Protein 4KJM (pdb70)

Solvent-accessible surface area: 13029 Å² total

Foldseek 3Di:
DVLCLLCVLLVCVVVLCVDLLLVQFDPVLVVQLVVLSVLSVVVVCDDSVSSNVSNVSNVVSSVNRGSVVLLVVLLVLLLVLLVPLVQDDPVRSVVLNVQSVPDPHSVSSVVSSVVSVVVSD/DVLLCVLLVCVVVLCPDLLLVQFDPVLVVQLVVLSVLSVVVCVPVSNVVSNVSNVVSSVNRGRVVLLVVLLVLLLVLLVPLVQDDPVRSVVLNVQSVPDPGSVSSNVSSVVSNVVSD

Radius of gyration: 22.71 Å; Cα contacts (8 Å, |Δi|>4): 305; chains: 2; bounding box: 30×40×81 Å

B-factor: mean 39.36, std 12.49, range [6.01, 94.56]

Structure (mmCIF, N/CA/C/O backbone):
data_4KJM
#
_entry.id   4KJM
#
_cell.length_a   50.783
_cell.length_b   59.230
_cell.length_c   88.186
_cell.angle_alpha   90.00
_cell.angle_beta   90.00
_cell.angle_gamma   90.00
#
_symmetry.space_group_name_H-M   'P 21 21 2'
#
loop_
_entity.id
_entity.type
_entity.pdbx_description
1 polymer 'Extracellular matrix-binding protein ebh'
2 non-polymer 'SODIUM ION'
3 non-polymer 'CHLORIDE ION'
4 non-polymer 'ZINC ION'
5 non-polymer 'ACETATE ION'
6 water water
#
loop_
_atom_site.group_PDB
_atom_site.id
_atom_site.type_symbol
_atom_site.label_atom_id
_atom_site.label_alt_id
_atom_site.label_comp_id
_atom_site.label_asym_id
_atom_site.label_entity_id
_atom_site.label_seq_id
_atom_site.pdbx_PDB_ins_code
_atom_site.Cartn_x
_atom_site.Cartn_y
_atom_site.Cartn_z
_atom_site.occupancy
_atom_site.B_iso_or_equiv
_atom_site.auth_seq_id
_atom_site.auth_comp_id
_atom_site.auth_asym_id
_atom_site.auth_atom_id
_atom_site.pdbx_PDB_model_num
ATOM 1 N N . THR A 1 1 ? 8.228 16.000 -1.653 1.00 76.73 1 THR A N 1
ATOM 2 C CA . THR A 1 1 ? 9.700 15.808 -1.583 1.00 73.51 1 THR A CA 1
ATOM 3 C C . THR A 1 1 ? 10.123 14.599 -0.716 1.00 70.64 1 THR A C 1
ATOM 4 O O . THR A 1 1 ? 9.293 13.882 -0.074 1.00 63.99 1 THR A O 1
ATOM 8 N N . SER A 1 2 ? 11.438 14.378 -0.696 1.00 65.10 2 SER A N 1
ATOM 9 C CA . SER A 1 2 ? 12.013 13.401 0.202 1.00 59.95 2 SER A CA 1
ATOM 10 C C . SER A 1 2 ? 11.787 13.90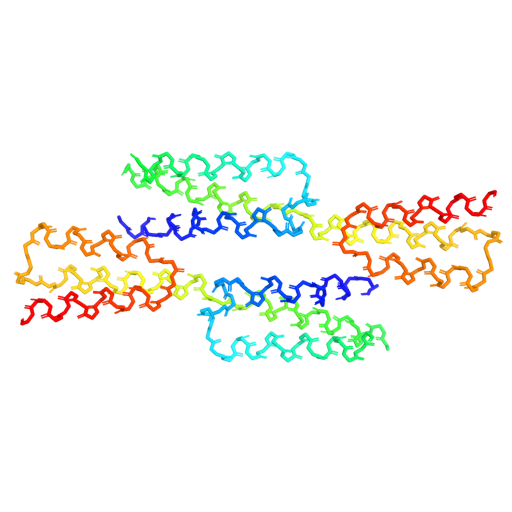6 1.624 1.00 54.20 2 SER A C 1
ATOM 11 O O . SER A 1 2 ? 11.544 13.117 2.535 1.00 47.09 2 SER A O 1
ATOM 14 N N . THR A 1 3 ? 11.842 15.231 1.790 1.00 49.25 3 THR A N 1
ATOM 15 C CA . THR A 1 3 ? 11.499 15.822 3.036 1.00 48.02 3 THR A CA 1
ATOM 16 C C . THR A 1 3 ? 9.982 15.537 3.269 1.00 41.67 3 THR A C 1
ATOM 17 O O . THR A 1 3 ? 9.676 15.105 4.336 1.00 40.59 3 THR A O 1
ATOM 29 N N . GLY A 1 5 ? 8.002 13.006 2.420 1.00 35.12 5 GLY A N 1
ATOM 30 C CA . GLY A 1 5 ? 8.000 11.626 2.838 1.00 36.95 5 GLY A CA 1
ATOM 31 C C . GLY A 1 5 ? 8.512 11.377 4.258 1.00 35.03 5 GLY A C 1
ATOM 32 O O . GLY A 1 5 ? 7.931 10.620 5.017 1.00 32.93 5 GLY A O 1
ATOM 33 N N . ASN A 1 6 ? 9.632 11.986 4.587 1.00 35.90 6 ASN A N 1
ATOM 34 C CA . ASN A 1 6 ? 10.179 11.900 5.932 1.00 36.82 6 ASN A CA 1
ATOM 35 C C . ASN A 1 6 ? 9.229 12.500 6.958 1.00 33.27 6 ASN A C 1
ATOM 36 O O . ASN A 1 6 ? 9.114 11.981 8.043 1.00 33.44 6 ASN A O 1
ATOM 41 N N . LEU A 1 7 ? 8.604 13.626 6.633 1.00 31.22 7 LEU A N 1
ATOM 42 C CA . LEU A 1 7 ? 7.690 14.270 7.556 1.00 31.44 7 LEU A CA 1
ATOM 43 C C . LEU A 1 7 ? 6.506 13.360 7.836 1.00 30.23 7 LEU A C 1
ATOM 44 O O . LEU A 1 7 ? 6.089 13.173 8.956 1.00 31.21 7 LEU A O 1
ATOM 49 N N . GLN A 1 8 ? 5.983 12.759 6.775 1.00 30.59 8 GLN A N 1
ATOM 50 C CA . GLN A 1 8 ? 4.881 11.800 6.869 1.00 33.88 8 GLN A CA 1
ATOM 51 C C . GLN A 1 8 ? 5.232 10.643 7.753 1.00 34.57 8 GLN A C 1
ATOM 52 O O . GLN A 1 8 ? 4.410 10.206 8.535 1.00 37.64 8 GLN A O 1
ATOM 58 N N . THR A 1 9 ? 6.460 10.121 7.597 1.00 33.27 9 THR A N 1
ATOM 59 C CA . THR A 1 9 ? 6.948 9.035 8.445 1.00 37.27 9 THR A CA 1
ATOM 60 C C . THR A 1 9 ? 6.798 9.443 9.986 1.00 37.28 9 THR A C 1
ATOM 61 O O . THR A 1 9 ? 6.169 8.732 10.817 1.00 40.42 9 THR A O 1
ATOM 65 N N . ALA A 1 10 ? 7.206 10.671 10.324 1.00 34.78 10 ALA A N 1
ATOM 66 C CA . ALA A 1 10 ? 6.895 11.193 11.681 1.00 35.30 10 ALA A CA 1
ATOM 67 C C . ALA A 1 10 ? 5.387 11.415 12.032 1.00 36.89 10 ALA A C 1
ATOM 68 O O . ALA A 1 10 ? 4.945 11.053 13.133 1.00 41.81 10 ALA A O 1
ATOM 70 N N . ILE A 1 11 ? 4.537 11.996 11.203 1.00 38.61 11 ILE A N 1
ATOM 71 C CA . ILE A 1 11 ? 3.179 12.266 11.679 1.00 43.61 11 ILE A CA 1
ATOM 72 C C . ILE A 1 11 ? 2.369 10.932 11.846 1.00 51.19 11 ILE A C 1
ATOM 73 O O . ILE A 1 11 ? 1.537 10.797 12.716 1.00 54.19 11 ILE A O 1
ATOM 78 N N . ASN A 1 12 ? 2.634 9.967 10.988 1.00 44.26 12 ASN A N 1
ATOM 79 C CA . ASN A 1 12 ? 1.890 8.714 10.952 1.00 45.67 12 ASN A CA 1
ATOM 80 C C . ASN A 1 12 ? 2.246 7.828 12.160 1.00 43.37 12 ASN A C 1
ATOM 81 O O . ASN A 1 12 ? 1.641 6.805 12.408 1.00 41.08 12 ASN A O 1
ATOM 86 N N . ASP A 1 13 ? 3.239 8.251 12.914 1.00 41.66 13 ASP A N 1
ATOM 87 C CA . ASP A 1 13 ? 3.606 7.528 14.113 1.00 35.77 13 ASP A CA 1
ATOM 88 C C . ASP A 1 13 ? 2.997 8.062 15.409 1.00 30.70 13 ASP A C 1
ATOM 89 O O . ASP A 1 13 ? 3.200 7.546 16.473 1.00 28.03 13 ASP A O 1
ATOM 94 N N . LYS A 1 14 ? 2.264 9.127 15.230 1.00 30.89 14 LYS A N 1
ATOM 95 C CA . LYS A 1 14 ? 1.552 9.849 16.221 1.00 29.53 14 LYS A CA 1
ATOM 96 C C . LYS A 1 14 ? 0.792 8.923 17.172 1.00 25.70 14 LYS A C 1
ATOM 97 O O . LYS A 1 14 ? 0.986 8.954 18.350 1.00 22.62 14 LYS A O 1
ATOM 103 N N . SER A 1 15 ? -0.062 8.088 16.631 1.00 24.29 15 SER A N 1
ATOM 104 C CA . SER A 1 15 ? -0.959 7.383 17.512 1.00 25.11 15 SER A CA 1
ATOM 105 C C . SER A 1 15 ? -0.223 6.335 18.425 1.00 23.80 15 SER A C 1
ATOM 106 O O . SER A 1 15 ? -0.598 6.164 19.602 1.00 23.94 15 SER A O 1
ATOM 109 N N . GLY A 1 16 ? 0.795 5.637 17.906 1.00 23.44 16 GLY A N 1
ATOM 110 C CA . GLY A 1 16 ? 1.533 4.691 18.695 1.00 23.62 16 GLY A CA 1
ATOM 111 C C . GLY A 1 16 ? 2.392 5.435 19.767 1.00 22.95 16 GLY A C 1
ATOM 112 O O . GLY A 1 16 ? 2.549 4.983 20.921 1.00 23.60 16 GLY A O 1
ATOM 113 N N . THR A 1 17 ? 2.877 6.607 19.405 1.00 22.58 17 THR A N 1
ATOM 114 C CA . THR A 1 17 ? 3.607 7.415 20.359 1.00 22.18 17 THR A CA 1
ATOM 115 C C . THR A 1 17 ? 2.702 7.851 21.495 1.00 21.22 17 THR A C 1
ATOM 116 O O . THR A 1 17 ? 3.075 7.739 22.684 1.00 20.95 17 THR A O 1
ATOM 120 N N . LEU A 1 18 ? 1.506 8.306 21.153 1.00 19.91 18 LEU A N 1
ATOM 121 C CA . LEU A 1 18 ? 0.635 8.877 22.125 1.00 20.74 18 LEU A CA 1
ATOM 122 C C . LEU A 1 18 ? 0.142 7.781 23.084 1.00 21.86 18 LEU A C 1
ATOM 123 O O . LEU A 1 18 ? -0.356 8.084 24.149 1.00 22.38 18 LEU A O 1
ATOM 128 N N . ALA A 1 19 ? 0.167 6.527 22.651 1.00 19.87 19 ALA A N 1
ATOM 129 C CA . ALA A 1 19 ? -0.244 5.429 23.511 1.00 21.24 19 ALA A CA 1
ATOM 130 C C . ALA A 1 19 ? 0.939 4.833 24.330 1.00 23.09 19 ALA A C 1
ATOM 131 O O . ALA A 1 19 ? 0.744 3.918 25.115 1.00 25.53 19 ALA A O 1
ATOM 133 N N . SER A 1 20 ? 2.149 5.304 24.118 1.00 23.66 20 SER A N 1
ATOM 134 C CA . SER A 1 20 ? 3.327 4.760 24.753 1.00 21.74 20 SER A CA 1
ATOM 135 C C . SER A 1 20 ? 3.485 5.381 26.183 1.00 23.00 20 SER A C 1
ATOM 136 O O . SER A 1 20 ? 3.140 6.531 26.465 1.00 22.20 20 SER A O 1
ATOM 139 N N . GLN A 1 21 ? 4.048 4.583 27.099 1.00 22.51 21 GLN A N 1
ATOM 140 C CA . GLN A 1 21 ? 4.294 5.039 28.466 1.00 23.37 21 GLN A CA 1
ATOM 141 C C . GLN A 1 21 ? 5.265 6.213 28.435 1.00 24.42 21 GLN A C 1
ATOM 142 O O . GLN A 1 21 ? 5.196 7.148 29.248 1.00 25.02 21 GLN A O 1
ATOM 148 N N . ASN A 1 22 ? 6.189 6.190 27.479 1.00 24.73 22 ASN A N 1
ATOM 149 C CA . ASN A 1 22 ? 7.181 7.249 27.414 1.00 23.48 22 ASN A CA 1
ATOM 150 C C . ASN A 1 22 ? 6.572 8.601 27.125 1.00 23.67 22 ASN A C 1
ATOM 151 O O . ASN A 1 22 ? 7.052 9.632 27.598 1.00 24.75 22 ASN A O 1
ATOM 156 N N . PHE A 1 23 ? 5.483 8.614 26.384 1.00 22.99 23 PHE A N 1
ATOM 157 C CA . PHE A 1 23 ? 4.682 9.864 26.199 1.00 22.04 23 PHE A CA 1
ATOM 158 C C . PHE A 1 23 ? 3.787 10.156 27.394 1.00 22.33 23 PHE A C 1
ATOM 159 O O . PHE A 1 23 ? 3.774 11.267 27.935 1.00 23.90 23 PHE A O 1
ATOM 167 N N . LEU A 1 24 ? 3.011 9.147 27.776 1.00 22.88 24 LEU A N 1
ATOM 168 C CA . LEU A 1 24 ? 1.939 9.317 28.756 1.00 23.86 24 LEU A CA 1
ATOM 169 C C . LEU A 1 24 ? 2.488 9.853 30.093 1.00 25.45 24 LEU A C 1
ATOM 170 O O . LEU A 1 24 ? 1.868 10.673 30.693 1.00 24.96 24 LEU A O 1
ATOM 175 N N . ASP A 1 25 ? 3.690 9.392 30.487 1.00 24.52 25 ASP A N 1
ATOM 176 C CA . ASP A 1 25 ? 4.329 9.777 31.714 1.00 26.99 25 ASP A CA 1
ATOM 177 C C . ASP A 1 25 ? 5.394 10.891 31.530 1.00 27.80 25 ASP A C 1
ATOM 178 O O . ASP A 1 25 ? 6.099 11.220 32.488 1.00 28.10 25 ASP A O 1
ATOM 183 N N . ALA A 1 26 ? 5.548 11.422 30.304 1.00 26.37 26 ALA A N 1
ATOM 184 C CA . ALA A 1 26 ? 6.429 12.550 30.107 1.00 26.87 26 ALA A CA 1
ATOM 185 C C . ALA A 1 26 ? 5.864 13.759 30.849 1.00 28.46 26 ALA A C 1
ATOM 186 O O . ALA A 1 26 ? 4.680 13.826 31.092 1.00 29.04 26 ALA A O 1
ATOM 188 N N . ASP A 1 27 ? 6.709 14.711 31.170 1.00 29.89 27 ASP A N 1
ATOM 189 C CA . ASP A 1 27 ? 6.303 15.938 31.754 1.00 32.57 27 ASP A CA 1
ATOM 190 C C . ASP A 1 27 ? 5.266 16.562 30.859 1.00 33.62 27 ASP A C 1
ATOM 191 O O . ASP A 1 27 ? 5.405 16.517 29.648 1.00 29.45 27 ASP A O 1
ATOM 196 N N . GLU A 1 28 ? 4.286 17.241 31.459 1.00 34.61 28 GLU A N 1
ATOM 197 C CA . GLU A 1 28 ? 3.207 17.826 30.679 1.00 36.12 28 GLU A CA 1
ATOM 198 C C . GLU A 1 28 ? 3.656 18.796 29.575 1.00 35.49 28 GLU A C 1
ATOM 199 O O . GLU A 1 28 ? 3.106 18.782 28.461 1.00 32.39 28 GLU A O 1
ATOM 205 N N . GLN A 1 29 ? 4.656 19.630 29.861 1.00 35.42 29 GLN A N 1
ATOM 206 C CA . GLN A 1 29 ? 5.183 20.541 28.849 1.00 36.81 29 GLN A CA 1
ATOM 207 C C . GLN A 1 29 ? 5.739 19.789 27.655 1.00 34.74 29 GLN A C 1
ATOM 208 O O . GLN A 1 29 ? 5.641 20.264 26.515 1.00 34.33 29 GLN A O 1
ATOM 210 N N . LYS A 1 30 ? 6.353 18.648 27.903 1.00 32.65 30 LYS A N 1
ATOM 211 C CA . LYS A 1 30 ? 6.955 17.880 26.824 1.00 31.41 30 LYS A CA 1
ATOM 212 C C . LYS A 1 30 ? 5.845 17.184 26.010 1.00 28.83 30 LYS A C 1
ATOM 213 O O . LYS A 1 30 ? 5.953 17.033 24.790 1.00 29.29 30 LYS A O 1
ATOM 219 N N . ARG A 1 31 ? 4.778 16.733 26.680 1.00 28.90 31 ARG A N 1
ATOM 220 C CA . ARG A 1 31 ? 3.658 16.164 25.954 1.00 28.39 31 ARG A CA 1
ATOM 221 C C . ARG A 1 31 ? 3.049 17.223 25.074 1.00 29.56 31 ARG A C 1
ATOM 222 O O . ARG A 1 31 ? 2.752 16.981 23.874 1.00 29.26 31 ARG A O 1
ATOM 230 N N . ASN A 1 32 ? 2.895 18.415 25.622 1.00 33.46 32 ASN A N 1
ATOM 231 C CA . ASN A 1 32 ? 2.330 19.499 24.834 1.00 36.31 32 ASN A CA 1
ATOM 232 C C . ASN A 1 32 ? 3.188 19.864 23.631 1.00 34.42 32 ASN A C 1
ATOM 233 O O . ASN A 1 32 ? 2.685 20.065 22.527 1.00 33.46 32 ASN A O 1
ATOM 238 N N . ALA A 1 33 ? 4.485 19.920 23.838 1.00 34.60 33 ALA A N 1
ATOM 239 C CA . ALA A 1 33 ? 5.437 20.229 22.736 1.00 34.18 33 ALA A CA 1
ATOM 240 C C . ALA A 1 33 ? 5.349 19.173 21.592 1.00 30.43 33 ALA A C 1
ATOM 241 O O . ALA A 1 33 ? 5.398 19.523 20.421 1.00 29.77 33 ALA A O 1
ATOM 243 N N . TYR A 1 34 ? 5.198 17.899 21.937 1.00 27.54 34 TYR A N 1
ATOM 244 C CA . TYR A 1 34 ? 5.064 16.846 20.910 1.00 24.88 34 TYR A CA 1
ATOM 245 C C . TYR A 1 34 ? 3.726 17.027 20.177 1.00 24.54 34 TYR A C 1
ATOM 246 O O . TYR A 1 34 ? 3.684 17.026 18.919 1.00 23.66 34 TYR A O 1
ATOM 255 N N . ASN A 1 35 ? 2.645 17.191 20.924 1.00 31.30 35 ASN A N 1
ATOM 256 C CA . ASN A 1 35 ? 1.352 17.418 20.280 1.00 32.91 35 ASN A CA 1
ATOM 257 C C . ASN A 1 35 ? 1.347 18.621 19.365 1.00 33.39 35 ASN A C 1
ATOM 258 O O . ASN A 1 35 ? 0.842 18.559 18.264 1.00 33.68 35 ASN A O 1
ATOM 263 N N . GLN A 1 36 ? 1.906 19.719 19.814 1.00 34.12 36 GLN A N 1
ATOM 264 C CA . GLN A 1 36 ? 1.930 20.945 18.993 1.00 36.36 36 GLN A CA 1
ATOM 265 C C . GLN A 1 36 ? 2.762 20.765 17.711 1.00 33.54 36 GLN A C 1
ATOM 266 O O . GLN A 1 36 ? 2.352 21.183 16.631 1.00 33.10 36 GLN A O 1
ATOM 272 N N . ALA A 1 37 ? 3.902 20.053 17.820 1.00 32.38 37 ALA A N 1
ATOM 273 C CA . ALA A 1 37 ? 4.775 19.775 16.643 1.00 31.57 37 ALA A CA 1
ATOM 274 C C . ALA A 1 37 ? 4.049 18.888 15.622 1.00 31.29 37 ALA A C 1
ATOM 275 O O . ALA A 1 37 ? 4.147 19.117 14.397 1.00 30.49 37 ALA A O 1
ATOM 277 N N . VAL A 1 38 ? 3.354 17.847 16.130 1.00 29.73 38 VAL A N 1
ATOM 278 C CA . VAL A 1 38 ? 2.583 16.968 15.269 1.00 29.61 38 VAL A CA 1
ATOM 279 C C . VAL A 1 38 ? 1.462 17.752 14.546 1.00 30.40 38 VAL A C 1
ATOM 280 O O . VAL A 1 38 ? 1.320 17.616 13.372 1.00 29.86 38 VAL A O 1
ATOM 284 N N . SER A 1 39 ? 0.718 18.601 15.268 1.00 31.61 39 SER A N 1
ATOM 285 C CA A SER A 1 39 ? -0.326 19.396 14.679 0.40 34.43 39 SER A CA 1
ATOM 286 C CA B SER A 1 39 ? -0.320 19.407 14.659 0.60 34.33 39 SER A CA 1
ATOM 287 C C . SER A 1 39 ? 0.222 20.336 13.595 1.00 34.80 39 SER A C 1
ATOM 288 O O . SER A 1 39 ? -0.369 20.485 12.480 1.00 35.94 39 SER A O 1
ATOM 293 N N . ALA A 1 40 ? 1.342 20.975 13.899 1.00 35.55 40 ALA A N 1
ATOM 294 C CA . ALA A 1 40 ? 2.010 21.868 12.900 1.00 37.87 40 ALA A CA 1
ATOM 295 C C . ALA A 1 40 ? 2.437 21.078 11.608 1.00 36.47 40 ALA A C 1
ATOM 296 O O . ALA A 1 40 ? 2.281 21.562 10.500 1.00 38.18 40 ALA A O 1
ATOM 298 N N . ALA A 1 41 ? 2.954 19.857 11.767 1.00 34.11 41 ALA A N 1
ATOM 299 C CA . ALA A 1 41 ? 3.373 19.046 10.655 1.00 33.31 41 ALA A CA 1
ATOM 300 C C . ALA A 1 41 ? 2.140 18.637 9.867 1.00 35.84 41 ALA A C 1
ATOM 301 O O . ALA A 1 41 ? 2.188 18.636 8.638 1.00 36.70 41 ALA A O 1
ATOM 303 N N . GLU A 1 42 ? 1.026 18.309 10.576 1.00 36.53 42 GLU A N 1
ATOM 304 C CA . GLU A 1 42 ? -0.225 17.899 9.914 1.00 38.83 42 GLU A CA 1
ATOM 305 C C . GLU A 1 42 ? -0.783 19.022 9.052 1.00 41.88 42 GLU A C 1
ATOM 306 O O . GLU A 1 42 ? -1.355 18.790 7.980 1.00 43.46 42 GLU A O 1
ATOM 312 N N . THR A 1 43 ? -0.612 20.244 9.521 1.00 43.18 43 THR A N 1
ATOM 313 C CA . THR A 1 43 ? -1.046 21.425 8.781 1.00 47.65 43 THR A CA 1
ATOM 314 C C . THR A 1 43 ? -0.320 21.480 7.432 1.00 47.20 43 THR A C 1
ATOM 315 O O . THR A 1 43 ? -0.938 21.616 6.397 1.00 49.61 43 THR A O 1
ATOM 319 N N . ILE A 1 44 ? 0.996 21.309 7.461 1.00 45.81 44 ILE A N 1
ATOM 320 C CA . ILE A 1 44 ? 1.812 21.247 6.249 1.00 46.04 44 ILE A CA 1
ATOM 321 C C . ILE A 1 44 ? 1.420 20.085 5.330 1.00 47.69 44 ILE A C 1
ATOM 322 O O . ILE A 1 44 ? 1.157 20.279 4.155 1.00 48.43 44 ILE A O 1
ATOM 327 N N . LEU A 1 45 ? 1.329 18.879 5.879 1.00 48.46 45 LEU A N 1
ATOM 328 C CA . LEU A 1 45 ? 0.933 17.716 5.092 1.00 52.09 45 LEU A CA 1
ATOM 329 C C . LEU A 1 45 ? -0.480 17.888 4.537 1.00 61.60 45 LEU A C 1
ATOM 330 O O . LEU A 1 45 ? -0.922 17.059 3.751 1.00 64.13 45 LEU A O 1
ATOM 335 N N . ASN A 1 46 ? -1.182 18.949 4.958 1.00 66.19 46 ASN A N 1
ATOM 336 C CA . ASN A 1 46 ? -2.299 19.546 4.191 1.00 70.60 46 ASN A CA 1
ATOM 337 C C . ASN A 1 46 ? -1.928 20.964 3.690 1.00 67.73 46 ASN A C 1
ATOM 338 O O . ASN A 1 46 ? -2.644 21.611 2.917 1.00 71.97 46 ASN A O 1
ATOM 343 N N . THR A 1 53 ? 4.901 22.749 0.891 1.00 64.23 53 THR A N 1
ATOM 344 C CA . THR A 1 53 ? 5.522 23.917 1.538 1.00 60.21 53 THR A CA 1
ATOM 345 C C . THR A 1 53 ? 6.918 24.246 0.934 1.00 57.71 53 THR A C 1
ATOM 346 O O . THR A 1 53 ? 7.411 23.550 0.023 1.00 55.77 53 THR A O 1
ATOM 348 N N . ALA A 1 54 ? 7.545 25.310 1.447 1.00 54.98 54 ALA A N 1
ATOM 349 C CA . ALA A 1 54 ? 8.973 25.573 1.209 1.00 52.04 54 ALA A CA 1
ATOM 350 C C . ALA A 1 54 ? 9.781 24.456 1.885 1.00 47.82 54 ALA A C 1
ATOM 351 O O . ALA A 1 54 ? 9.416 23.997 2.946 1.00 45.51 54 ALA A O 1
ATOM 353 N N . LYS A 1 55 ? 10.878 24.011 1.286 1.00 46.69 55 LYS A N 1
ATOM 354 C CA . LYS A 1 55 ? 11.702 22.969 1.935 1.00 44.89 55 LYS A CA 1
ATOM 355 C C . LYS A 1 55 ? 12.120 23.311 3.371 1.00 41.51 55 LYS A C 1
ATOM 356 O O . LYS A 1 55 ? 12.226 22.445 4.240 1.00 38.96 55 LYS A O 1
ATOM 362 N N . THR A 1 56 ? 12.444 24.576 3.595 1.00 41.00 56 THR A N 1
ATOM 363 C CA . THR A 1 56 ? 12.803 25.056 4.926 1.00 40.48 56 THR A CA 1
ATOM 364 C C . THR A 1 56 ? 11.673 24.857 5.950 1.00 39.57 56 THR A C 1
ATOM 365 O O . THR A 1 56 ? 11.924 24.523 7.085 1.00 38.42 56 THR A O 1
ATOM 369 N N . ALA A 1 57 ? 10.442 25.116 5.537 1.00 37.18 57 ALA A N 1
ATOM 370 C CA . ALA A 1 57 ? 9.253 24.929 6.418 1.00 38.95 57 ALA A CA 1
ATOM 371 C C . ALA A 1 57 ? 8.953 23.493 6.730 1.00 38.36 57 ALA A C 1
ATOM 372 O O . ALA A 1 57 ? 8.593 23.154 7.859 1.00 39.04 57 ALA A O 1
ATOM 374 N N . VAL A 1 58 ? 9.101 22.647 5.719 1.00 40.06 58 VAL A N 1
ATOM 375 C CA . VAL A 1 58 ? 8.953 21.204 5.907 1.00 39.43 58 VAL A CA 1
ATOM 376 C C . VAL A 1 58 ? 10.089 20.674 6.787 1.00 37.38 58 VAL A C 1
ATOM 377 O O . VAL A 1 58 ? 9.876 19.899 7.696 1.00 34.76 58 VAL A O 1
ATOM 381 N N . GLU A 1 59 ? 11.303 21.141 6.539 1.00 38.21 59 GLU A N 1
ATOM 382 C CA . GLU A 1 59 ? 12.422 20.687 7.299 1.00 38.59 59 GLU A CA 1
ATOM 383 C C . GLU A 1 59 ? 12.323 21.126 8.754 1.00 35.41 59 GLU A C 1
ATOM 384 O O . GLU A 1 59 ? 12.678 20.373 9.629 1.00 33.29 59 GLU A O 1
ATOM 390 N N . GLN A 1 60 ? 11.925 22.369 9.001 1.00 37.71 60 GLN A N 1
ATOM 391 C CA . GLN A 1 60 ? 11.755 22.870 10.382 1.00 37.80 60 GLN A CA 1
ATOM 392 C C . GLN A 1 60 ? 10.616 22.063 11.075 1.00 34.73 60 GLN A C 1
ATOM 393 O O . GLN A 1 60 ? 10.738 21.659 12.231 1.00 35.05 60 GLN A O 1
ATOM 399 N N . ALA A 1 61 ? 9.539 21.777 10.354 1.00 32.70 61 ALA A N 1
ATOM 400 C CA . ALA A 1 61 ? 8.447 20.963 10.947 1.00 31.08 61 ALA A CA 1
ATOM 401 C C . ALA A 1 61 ? 8.943 19.581 11.363 1.00 30.46 61 ALA A C 1
ATOM 402 O O . ALA A 1 61 ? 8.555 19.054 12.411 1.00 31.71 61 ALA A O 1
ATOM 404 N N . LEU A 1 62 ? 9.757 18.971 10.509 1.00 31.54 62 LEU A N 1
ATOM 405 C CA . LEU A 1 62 ? 10.309 17.647 10.763 1.00 31.15 62 LEU A CA 1
ATOM 406 C C . LEU A 1 62 ? 11.227 17.636 11.979 1.00 31.19 62 LEU A C 1
ATOM 407 O O . LEU A 1 62 ? 11.077 16.778 12.858 1.00 31.65 62 LEU A O 1
ATOM 412 N N . ASN A 1 63 ? 12.131 18.603 12.031 1.00 32.63 63 ASN A N 1
ATOM 413 C CA . ASN A 1 63 ? 13.034 18.781 13.108 1.00 36.42 63 ASN A CA 1
ATOM 414 C C . ASN A 1 63 ? 12.256 18.966 14.396 1.00 34.23 63 ASN A C 1
ATOM 415 O O . ASN A 1 63 ? 12.587 18.374 15.391 1.00 32.49 63 ASN A O 1
ATOM 420 N N . ASN A 1 64 ? 11.205 19.764 14.369 1.00 33.62 64 ASN A N 1
ATOM 421 C CA . ASN A 1 64 ? 10.423 20.044 15.568 1.00 33.32 64 ASN A CA 1
ATOM 422 C C . ASN A 1 64 ? 9.700 18.820 16.094 1.00 30.37 64 ASN A C 1
ATOM 423 O O . ASN A 1 64 ? 9.650 18.584 17.280 1.00 29.86 64 ASN A O 1
ATOM 428 N N . VAL A 1 65 ? 9.201 17.987 15.211 1.00 28.56 65 VAL A N 1
ATOM 429 C CA . VAL A 1 65 ? 8.644 16.721 15.643 1.00 30.35 65 VAL A CA 1
ATOM 430 C C . VAL A 1 65 ? 9.728 15.798 16.216 1.00 30.61 65 VAL A C 1
ATOM 431 O O . VAL A 1 65 ? 9.514 15.216 17.268 1.00 32.16 65 VAL A O 1
ATOM 435 N N . ASN A 1 66 ? 10.861 15.633 15.528 1.00 30.15 66 ASN A N 1
ATOM 436 C CA . ASN A 1 66 ? 11.864 14.703 16.012 1.00 31.01 66 ASN A CA 1
ATOM 437 C C . ASN A 1 66 ? 12.407 15.129 17.387 1.00 30.78 66 ASN A C 1
ATOM 438 O O . ASN A 1 66 ? 12.550 14.322 18.275 1.00 32.37 66 ASN A O 1
ATOM 443 N N . ASN A 1 67 ? 12.695 16.422 17.531 1.00 31.98 67 ASN A N 1
ATOM 444 C CA . ASN A 1 67 ? 13.195 16.975 18.776 1.00 33.23 67 ASN A CA 1
ATOM 445 C C . ASN A 1 67 ? 12.168 16.822 19.875 1.00 31.88 67 ASN A C 1
ATOM 446 O O . ASN A 1 67 ? 12.525 16.436 21.014 1.00 31.35 67 ASN A O 1
ATOM 451 N N . ALA A 1 68 ? 10.887 17.072 19.573 1.00 30.17 68 ALA A N 1
ATOM 452 C CA . ALA A 1 68 ? 9.858 16.925 20.629 1.00 29.07 68 ALA A CA 1
ATOM 453 C C . ALA A 1 68 ? 9.723 15.487 21.038 1.00 27.95 68 ALA A C 1
ATOM 454 O O . ALA A 1 68 ? 9.526 15.153 22.230 1.00 28.55 68 ALA A O 1
ATOM 456 N N . LYS A 1 69 ? 9.737 14.602 20.060 1.00 28.16 69 LYS A N 1
ATOM 457 C CA . LYS A 1 69 ? 9.607 13.204 20.351 1.00 27.36 69 LYS A CA 1
ATOM 458 C C . LYS A 1 69 ? 10.789 12.680 21.220 1.00 28.03 69 LYS A C 1
ATOM 459 O O . LYS A 1 69 ? 10.598 11.938 22.184 1.00 26.38 69 LYS A O 1
ATOM 465 N N . HIS A 1 70 ? 12.004 13.046 20.841 1.00 28.50 70 HIS A N 1
ATOM 466 C CA . HIS A 1 70 ? 13.162 12.619 21.576 1.00 33.52 70 HIS A CA 1
ATOM 467 C C . HIS A 1 70 ? 13.204 13.171 23.006 1.00 31.89 70 HIS A C 1
ATOM 468 O O . HIS A 1 70 ? 13.647 12.474 23.931 1.00 32.07 70 HIS A O 1
ATOM 475 N N . ALA A 1 71 ? 12.627 14.342 23.204 1.00 33.07 71 ALA A N 1
ATOM 476 C CA . ALA A 1 71 ? 12.568 15.006 24.522 1.00 31.81 71 ALA A CA 1
ATOM 477 C C . ALA A 1 71 ? 11.572 14.321 25.480 1.00 29.33 71 ALA A C 1
ATOM 478 O O . ALA A 1 71 ? 11.726 14.430 26.679 1.00 28.95 71 ALA A O 1
ATOM 480 N N . LEU A 1 72 ? 10.630 13.521 24.985 1.00 26.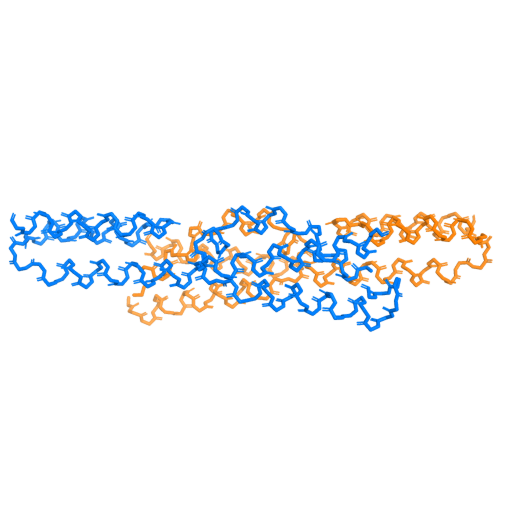99 72 LEU A N 1
ATOM 481 C CA . LEU A 1 72 ? 9.688 12.842 25.895 1.00 26.23 72 LEU A CA 1
ATOM 482 C C . LEU A 1 72 ? 10.443 12.003 26.886 1.00 28.24 72 LEU A C 1
ATOM 483 O O . LEU A 1 72 ? 11.423 11.308 26.535 1.00 27.41 72 LEU A O 1
ATOM 488 N N . ASN A 1 73 ? 10.049 12.086 28.157 1.00 30.15 73 ASN A N 1
ATOM 489 C CA . ASN A 1 73 ? 10.836 11.470 29.214 1.00 29.15 73 ASN A CA 1
ATOM 490 C C . ASN A 1 73 ? 10.065 10.620 30.210 1.00 27.75 73 ASN A C 1
ATOM 491 O O . ASN A 1 73 ? 10.487 10.509 31.352 1.00 27.56 73 ASN A O 1
ATOM 496 N N . GLY A 1 74 ? 8.938 10.047 29.798 1.00 26.41 74 GLY A N 1
ATOM 497 C CA . GLY A 1 74 ? 8.211 9.110 30.593 1.00 25.18 74 GLY A CA 1
ATOM 498 C C . GLY A 1 74 ? 8.990 7.949 31.157 1.00 25.22 74 GLY A C 1
ATOM 499 O O . GLY A 1 74 ? 8.804 7.568 32.324 1.00 25.75 74 GLY A O 1
ATOM 500 N N . THR A 1 75 ? 9.879 7.366 30.363 1.00 25.13 75 THR A N 1
ATOM 501 C CA . THR A 1 75 ? 10.679 6.252 30.812 1.00 26.15 75 THR A CA 1
ATOM 502 C C . THR A 1 75 ? 11.597 6.626 31.981 1.00 28.64 75 THR A C 1
ATOM 503 O O . THR A 1 75 ? 11.598 5.940 33.028 1.00 26.82 75 THR A O 1
ATOM 507 N N . GLN A 1 76 ? 12.318 7.746 31.821 1.00 29.15 76 GLN A N 1
ATOM 508 C CA . GLN A 1 76 ? 13.174 8.240 32.913 1.00 34.27 76 GLN A CA 1
ATOM 509 C C . GLN A 1 76 ? 12.342 8.657 34.120 1.00 31.22 76 GLN A C 1
ATOM 510 O O . GLN A 1 76 ? 12.732 8.380 35.248 1.00 30.91 76 GLN A O 1
ATOM 516 N N . ASN A 1 77 ? 11.177 9.255 33.898 1.00 29.37 77 ASN A N 1
ATOM 517 C CA . ASN A 1 77 ? 10.280 9.598 35.033 1.00 28.41 77 ASN A CA 1
ATOM 518 C C . ASN A 1 77 ? 9.837 8.348 35.824 1.00 27.12 77 ASN A C 1
ATOM 519 O O . ASN A 1 77 ? 9.737 8.351 37.056 1.00 28.63 77 ASN A O 1
ATOM 524 N N . LEU A 1 78 ? 9.503 7.296 35.109 1.00 25.77 78 LEU A N 1
ATOM 525 C CA . LEU A 1 78 ? 9.196 6.032 35.744 1.00 25.28 78 LEU A CA 1
ATOM 526 C C . LEU A 1 78 ? 10.368 5.485 36.521 1.00 27.09 78 LEU A C 1
ATOM 527 O O . LEU A 1 78 ? 10.196 5.108 37.683 1.00 27.16 78 LEU A O 1
ATOM 532 N N . ASN A 1 79 ? 11.562 5.438 35.917 1.00 28.91 79 ASN A N 1
ATOM 533 C CA . ASN A 1 79 ? 12.726 4.956 36.690 1.00 32.21 79 ASN A CA 1
ATOM 534 C C . ASN A 1 79 ? 13.011 5.804 37.927 1.00 31.53 79 ASN A C 1
ATOM 535 O O . ASN A 1 79 ? 13.401 5.259 38.979 1.00 32.70 79 ASN A O 1
ATOM 540 N N . ASN A 1 80 ? 12.843 7.123 37.810 1.00 31.02 80 ASN A N 1
ATOM 541 C CA . ASN A 1 80 ? 13.026 8.014 38.946 1.00 32.75 80 ASN A CA 1
ATOM 542 C C . ASN A 1 80 ? 12.012 7.766 40.052 1.00 31.29 80 ASN A C 1
ATOM 543 O O . ASN A 1 80 ? 12.334 7.774 41.237 1.00 31.18 80 ASN A O 1
ATOM 548 N N . ALA A 1 81 ? 10.764 7.571 39.657 1.00 28.01 81 ALA A N 1
ATOM 549 C CA . ALA A 1 81 ? 9.698 7.200 40.596 1.00 27.84 81 ALA A CA 1
ATOM 550 C C . ALA A 1 81 ? 9.883 5.887 41.321 1.00 27.77 81 ALA A C 1
ATOM 551 O O . ALA A 1 81 ? 9.642 5.819 42.531 1.00 28.90 81 ALA A O 1
ATOM 553 N N . LYS A 1 82 ? 10.369 4.876 40.613 1.00 27.50 82 LYS A N 1
ATOM 554 C CA . LYS A 1 82 ? 10.754 3.620 41.216 1.00 28.20 82 LYS A CA 1
ATOM 555 C C . LYS A 1 82 ? 11.874 3.813 42.299 1.00 31.72 82 LYS A C 1
ATOM 556 O O . LYS A 1 82 ? 11.744 3.290 43.394 1.00 32.61 82 LYS A O 1
ATOM 562 N N . GLN A 1 83 ? 12.944 4.548 41.968 1.00 34.45 83 GLN A N 1
ATOM 563 C CA . GLN A 1 83 ? 14.064 4.749 42.875 1.00 39.00 83 GLN A CA 1
ATOM 564 C C . GLN A 1 83 ? 13.628 5.547 44.092 1.00 39.35 83 GLN A C 1
ATOM 565 O O . GLN A 1 83 ? 14.017 5.239 45.205 1.00 40.46 83 GLN A O 1
ATOM 571 N N . ALA A 1 84 ? 12.784 6.546 43.887 1.00 33.33 84 ALA A N 1
ATOM 572 C CA . ALA A 1 84 ? 12.227 7.278 45.023 1.00 33.79 84 ALA A CA 1
ATOM 573 C C . ALA A 1 84 ? 11.428 6.370 45.961 1.00 34.82 84 ALA A C 1
ATOM 574 O O . ALA A 1 84 ? 11.483 6.529 47.208 1.00 34.45 84 ALA A O 1
ATOM 576 N N . ALA A 1 85 ? 10.609 5.470 45.415 1.00 30.84 85 ALA A N 1
ATOM 577 C CA . ALA A 1 85 ? 9.827 4.547 46.230 1.00 32.61 85 ALA A CA 1
ATOM 578 C C . ALA A 1 85 ? 10.754 3.626 47.011 1.00 34.03 85 ALA A C 1
ATOM 579 O O . ALA A 1 85 ? 10.558 3.383 48.209 1.00 32.38 85 ALA A O 1
ATOM 581 N N . ILE A 1 86 ? 11.771 3.129 46.331 1.00 34.62 86 ILE A N 1
ATOM 582 C CA . ILE A 1 86 ? 12.749 2.183 46.948 1.00 37.54 86 ILE A CA 1
ATOM 583 C C . ILE A 1 86 ? 13.480 2.834 48.117 1.00 38.45 86 ILE A C 1
ATOM 584 O O . ILE A 1 86 ? 13.643 2.263 49.207 1.00 39.29 86 ILE A O 1
ATOM 589 N N . THR A 1 87 ? 13.940 4.046 47.863 1.00 40.10 87 THR A N 1
ATOM 590 C CA . THR A 1 87 ? 14.622 4.819 48.872 1.00 42.90 87 THR A CA 1
ATOM 591 C C . THR A 1 87 ? 13.718 4.997 50.073 1.00 42.31 87 THR A C 1
ATOM 592 O O . THR A 1 87 ? 14.144 4.788 51.213 1.00 43.04 87 THR A O 1
ATOM 596 N N . ALA A 1 88 ? 12.467 5.392 49.843 1.00 40.48 88 ALA A N 1
ATOM 597 C CA . ALA A 1 88 ? 11.519 5.508 50.975 1.00 40.93 88 ALA A CA 1
ATOM 598 C C . ALA A 1 88 ? 11.333 4.185 51.745 1.00 43.20 88 ALA A C 1
ATOM 599 O O . ALA A 1 88 ? 11.245 4.135 53.011 1.00 45.94 88 ALA A O 1
ATOM 601 N N . ILE A 1 89 ? 11.214 3.103 50.992 1.00 40.47 89 ILE A N 1
ATOM 602 C CA . ILE A 1 89 ? 10.988 1.817 51.598 1.00 40.20 89 ILE A CA 1
ATOM 603 C C . ILE A 1 89 ? 12.224 1.488 52.442 1.00 44.22 89 ILE A C 1
ATOM 604 O O . ILE A 1 89 ? 12.119 1.056 53.590 1.00 45.66 89 ILE A O 1
ATOM 609 N N . ASN A 1 90 ? 13.393 1.729 51.880 1.00 47.44 90 ASN A N 1
ATOM 610 C CA . ASN A 1 90 ? 14.627 1.503 52.663 1.00 50.00 90 ASN A CA 1
ATOM 611 C C . ASN A 1 90 ? 14.750 2.339 53.922 1.00 52.87 90 ASN A C 1
ATOM 612 O O . ASN A 1 90 ? 15.248 1.853 54.916 1.00 55.10 90 ASN A O 1
ATOM 617 N N . GLY A 1 91 ? 14.281 3.577 53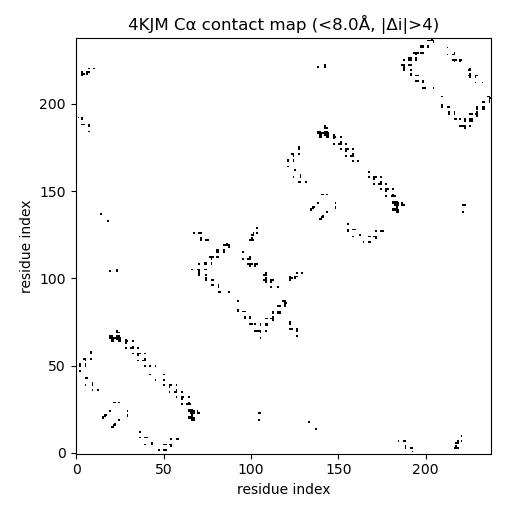.891 1.00 53.55 91 GLY A N 1
ATOM 618 C CA . GLY A 1 91 ? 14.331 4.438 55.062 1.00 56.51 91 GLY A CA 1
ATOM 619 C C . GLY A 1 91 ? 13.160 4.261 56.007 1.00 54.37 91 GLY A C 1
ATOM 620 O O . GLY A 1 91 ? 13.061 4.970 56.982 1.00 57.85 91 GLY A O 1
ATOM 621 N N . ALA A 1 92 ? 12.280 3.304 55.745 1.00 52.16 92 ALA A N 1
ATOM 622 C CA . ALA A 1 92 ? 11.139 3.063 56.601 1.00 51.55 92 ALA A CA 1
ATOM 623 C C . ALA A 1 92 ? 11.507 2.079 57.740 1.00 56.96 92 ALA A C 1
ATOM 624 O O . ALA A 1 92 ? 11.286 0.851 57.646 1.00 58.54 92 ALA A O 1
ATOM 626 N N . SER A 1 93 ? 12.024 2.644 58.817 1.00 56.80 93 SER A N 1
ATOM 627 C CA . SER A 1 93 ? 12.622 1.879 59.907 1.00 61.49 93 SER A CA 1
ATOM 628 C C . SER A 1 93 ? 11.699 0.947 60.667 1.00 61.54 93 SER A C 1
ATOM 629 O O . SER A 1 93 ? 12.189 0.061 61.385 1.00 65.41 93 SER A O 1
ATOM 632 N N . ASP A 1 94 ? 10.386 1.156 60.563 1.00 57.76 94 ASP A N 1
ATOM 633 C CA . ASP A 1 94 ? 9.438 0.343 61.299 1.00 57.80 94 ASP A CA 1
ATOM 634 C C . ASP A 1 94 ? 8.947 -0.875 60.529 1.00 56.84 94 ASP A C 1
ATOM 635 O O . ASP A 1 94 ? 8.358 -1.786 61.125 1.00 56.51 94 ASP A O 1
ATOM 640 N N . LEU A 1 95 ? 9.209 -0.910 59.225 1.00 52.38 95 LEU A N 1
ATOM 641 C CA . LEU A 1 95 ? 8.782 -2.035 58.388 1.00 50.62 95 LEU A CA 1
ATOM 642 C C . LEU A 1 95 ? 9.691 -3.221 58.592 1.00 52.13 95 LEU A C 1
ATOM 643 O O . LEU A 1 95 ? 10.886 -3.055 58.762 1.00 51.03 95 LEU A O 1
ATOM 648 N N . ASN A 1 96 ? 9.128 -4.423 58.627 1.00 52.16 96 ASN A N 1
ATOM 649 C CA . ASN A 1 96 ? 9.972 -5.589 58.724 1.00 54.91 96 ASN A CA 1
ATOM 650 C C . ASN A 1 96 ? 10.436 -5.954 57.323 1.00 55.04 96 ASN A C 1
ATOM 651 O O . ASN A 1 96 ? 9.997 -5.370 56.326 1.00 51.69 96 ASN A O 1
ATOM 656 N N . GLN A 1 97 ? 11.366 -6.890 57.255 1.00 58.26 97 GLN A N 1
ATOM 657 C CA . GLN A 1 97 ? 11.991 -7.255 56.003 1.00 59.36 97 GLN A CA 1
ATOM 658 C C . GLN A 1 97 ? 11.006 -7.774 54.971 1.00 54.78 97 GLN A C 1
ATOM 659 O O . GLN A 1 97 ? 11.145 -7.511 53.762 1.00 52.63 97 GLN A O 1
ATOM 665 N N . LYS A 1 98 ? 10.046 -8.561 55.432 1.00 53.69 98 LYS A N 1
ATOM 666 C CA . LYS A 1 98 ? 8.978 -9.105 54.572 1.00 51.49 98 LYS A CA 1
ATOM 667 C C . LYS A 1 98 ? 8.150 -8.000 53.895 1.00 47.47 98 LYS A C 1
ATOM 668 O O . LYS A 1 98 ? 7.915 -8.029 52.683 1.00 43.66 98 LYS A O 1
ATOM 674 N N . GLN A 1 99 ? 7.739 -7.020 54.681 1.00 45.95 99 GLN A N 1
ATOM 675 C CA . GLN A 1 99 ? 7.016 -5.874 54.143 1.00 43.47 99 GLN A CA 1
ATOM 676 C C . GLN A 1 99 ? 7.866 -5.071 53.163 1.00 43.22 99 GLN A C 1
ATOM 677 O O . GLN A 1 99 ? 7.396 -4.701 52.095 1.00 41.97 99 GLN A O 1
ATOM 683 N N . LYS A 1 100 ? 9.101 -4.765 53.540 1.00 43.52 100 LYS A N 1
ATOM 684 C CA . LYS A 1 100 ? 9.988 -4.052 52.635 1.00 43.82 100 LYS A CA 1
ATOM 685 C C . LYS A 1 100 ? 10.163 -4.779 51.291 1.00 41.10 100 LYS A C 1
ATOM 686 O O . LYS A 1 100 ? 10.026 -4.174 50.236 1.00 39.44 100 LYS A O 1
ATOM 692 N N . ASP A 1 101 ? 10.422 -6.077 51.342 1.00 43.62 101 ASP A N 1
ATOM 693 C CA . ASP A 1 101 ? 10.546 -6.901 50.153 1.00 43.39 101 ASP A CA 1
ATOM 694 C C . ASP A 1 101 ? 9.301 -6.843 49.265 1.00 40.67 101 ASP A C 1
ATOM 695 O O . ASP A 1 101 ? 9.386 -6.709 48.041 1.00 38.62 101 ASP A O 1
ATOM 700 N N . ALA A 1 102 ? 8.130 -6.884 49.871 1.00 39.16 102 ALA A N 1
ATOM 701 C CA . ALA A 1 102 ? 6.902 -6.902 49.086 1.00 39.21 102 ALA A CA 1
ATOM 702 C C . ALA A 1 102 ? 6.686 -5.565 48.392 1.00 37.22 102 ALA A C 1
ATOM 703 O O . ALA A 1 102 ? 6.300 -5.514 47.212 1.00 33.96 102 ALA A O 1
ATOM 705 N N . LEU A 1 103 ? 6.930 -4.488 49.143 1.00 36.85 103 LEU A N 1
ATOM 706 C CA . LEU A 1 103 ? 6.801 -3.120 48.606 1.00 35.17 103 LEU A CA 1
ATOM 707 C C . LEU A 1 103 ? 7.835 -2.845 47.530 1.00 33.18 103 LEU A C 1
ATOM 708 O O . LEU A 1 103 ? 7.540 -2.172 46.561 1.00 31.18 103 LEU A O 1
ATOM 713 N N . LYS A 1 104 ? 9.028 -3.425 47.655 1.00 36.04 104 LYS A N 1
ATOM 714 C CA . LYS A 1 104 ? 10.096 -3.239 46.648 1.00 35.13 104 LYS A CA 1
ATOM 715 C C . LYS A 1 104 ? 9.707 -3.909 45.347 1.00 33.92 104 LYS A C 1
ATOM 716 O O . LYS A 1 104 ? 9.941 -3.382 44.256 1.00 32.51 104 LYS A O 1
ATOM 722 N N . ALA A 1 105 ? 9.156 -5.127 45.466 1.00 35.59 105 ALA A N 1
ATOM 723 C CA . ALA A 1 105 ? 8.646 -5.828 44.334 1.00 35.39 105 ALA A CA 1
ATOM 724 C C . ALA A 1 105 ? 7.552 -5.019 43.582 1.00 31.23 105 ALA A C 1
ATOM 725 O O . ALA A 1 105 ? 7.562 -4.933 42.367 1.00 29.02 105 ALA A O 1
ATOM 727 N N . GLN A 1 106 ? 6.644 -4.395 44.321 1.00 30.14 106 GLN A N 1
ATOM 728 C CA . GLN A 1 106 ? 5.638 -3.506 43.721 1.00 28.85 106 GLN A CA 1
ATOM 729 C C . GLN A 1 106 ? 6.256 -2.313 43.013 1.00 27.19 106 GLN A C 1
ATOM 730 O O . GLN A 1 106 ? 5.878 -2.035 41.893 1.00 25.51 106 GLN A O 1
ATOM 736 N N . ALA A 1 107 ? 7.254 -1.653 43.634 1.00 28.94 107 ALA A N 1
ATOM 737 C CA . ALA A 1 107 ? 7.883 -0.494 43.023 1.00 27.25 107 ALA A CA 1
ATOM 738 C C . ALA A 1 107 ? 8.621 -0.922 41.761 1.00 28.81 107 ALA A C 1
ATOM 739 O O . ALA A 1 107 ? 8.491 -0.314 40.734 1.00 28.55 107 ALA A O 1
ATOM 741 N N . ASN A 1 108 ? 9.401 -1.984 41.832 1.00 29.35 108 ASN A N 1
ATOM 742 C CA . ASN A 1 108 ? 10.186 -2.385 40.676 1.00 31.66 108 ASN A CA 1
ATOM 743 C C . ASN A 1 108 ? 9.380 -2.840 39.473 1.00 31.53 108 ASN A C 1
ATOM 744 O O . ASN A 1 108 ? 9.868 -2.783 38.324 1.00 31.73 108 ASN A O 1
ATOM 749 N N . GLY A 1 109 ? 8.196 -3.357 39.782 1.00 31.15 109 GLY A N 1
ATOM 750 C CA . GLY A 1 109 ? 7.234 -3.823 38.800 1.00 32.22 109 GLY A CA 1
ATOM 751 C C . GLY A 1 109 ? 6.297 -2.764 38.295 1.00 29.10 109 GLY A C 1
ATOM 752 O O . GLY A 1 109 ? 5.518 -3.058 37.392 1.00 29.21 109 GLY A O 1
ATOM 753 N N . ALA A 1 110 ? 6.402 -1.522 38.810 1.00 28.67 110 ALA A N 1
ATOM 754 C CA . ALA A 1 110 ? 5.440 -0.451 38.458 1.00 26.90 110 ALA A CA 1
ATOM 755 C C . ALA A 1 110 ? 5.557 -0.202 36.961 1.00 27.03 110 ALA A C 1
ATOM 756 O O . ALA A 1 110 ? 6.675 -0.055 36.412 1.00 24.34 110 ALA A O 1
ATOM 758 N N . GLN A 1 111 ? 4.426 -0.227 36.282 1.00 24.48 111 GLN A N 1
ATOM 759 C CA . GLN A 1 111 ? 4.409 0.016 34.843 1.00 24.33 111 GLN A CA 1
ATOM 760 C C . GLN A 1 111 ? 4.184 1.490 34.463 1.00 22.94 111 GLN A C 1
ATOM 761 O O . GLN A 1 111 ? 4.300 1.883 33.266 1.00 20.38 111 GLN A O 1
ATOM 767 N N . ARG A 1 112 ? 3.683 2.251 35.434 1.00 23.10 112 ARG A N 1
ATOM 768 C CA . ARG A 1 112 ? 3.376 3.680 35.280 1.00 24.29 112 ARG A CA 1
ATOM 769 C C . ARG A 1 112 ? 3.911 4.432 36.446 1.00 23.28 112 ARG A C 1
ATOM 770 O O . ARG A 1 112 ? 4.036 3.880 37.557 1.00 25.12 112 ARG A O 1
ATOM 778 N N . VAL A 1 113 ? 4.241 5.708 36.238 1.00 23.40 113 VAL A N 1
ATOM 779 C CA . VAL A 1 113 ? 4.738 6.565 37.320 1.00 24.88 113 VAL A CA 1
ATOM 780 C C . VAL A 1 113 ? 3.761 6.557 38.561 1.00 26.34 113 VAL A C 1
ATOM 781 O O . VAL A 1 113 ? 4.201 6.423 39.718 1.00 25.76 113 VAL A O 1
ATOM 785 N N . SER A 1 114 ? 2.472 6.612 38.310 1.00 24.39 114 SER A N 1
ATOM 786 C CA . SER A 1 114 ? 1.468 6.628 39.397 1.00 26.53 114 SER A CA 1
ATOM 787 C C . SER A 1 114 ? 1.523 5.387 40.264 1.00 25.91 114 SER A C 1
ATOM 788 O O . SER A 1 114 ? 1.330 5.485 41.466 1.00 26.73 114 SER A O 1
ATOM 791 N N . ASN A 1 115 ? 1.814 4.233 39.668 1.00 25.48 115 ASN A N 1
ATOM 792 C CA . ASN A 1 115 ? 1.933 3.002 40.434 1.00 26.20 115 ASN A CA 1
ATOM 793 C C . ASN A 1 115 ? 3.123 3.078 41.398 1.00 25.95 115 ASN A C 1
ATOM 794 O O . ASN A 1 115 ? 3.013 2.677 42.583 1.00 27.71 115 ASN A O 1
ATOM 799 N N . ALA A 1 116 ? 4.266 3.550 40.933 1.00 25.27 116 ALA A N 1
ATOM 800 C CA . ALA A 1 116 ? 5.402 3.686 41.831 1.00 26.13 116 ALA A CA 1
ATOM 801 C C . ALA A 1 116 ? 5.174 4.699 42.958 1.00 27.95 116 ALA A C 1
ATOM 802 O O . ALA A 1 116 ? 5.631 4.528 44.104 1.00 28.72 116 ALA A O 1
ATOM 804 N N . GLN A 1 117 ? 4.523 5.818 42.618 1.00 29.52 117 GLN A N 1
ATOM 805 C CA . GLN A 1 117 ? 4.160 6.824 43.591 1.00 29.16 117 GLN A CA 1
ATOM 806 C C . GLN A 1 117 ? 3.199 6.297 44.626 1.00 29.46 117 GLN A C 1
ATOM 807 O O . GLN A 1 117 ? 3.287 6.680 45.835 1.00 27.99 117 GLN A O 1
ATOM 813 N N . ASP A 1 118 ? 2.228 5.482 44.169 1.00 29.41 118 ASP A N 1
ATOM 814 C CA . ASP A 1 118 ? 1.288 4.805 45.113 1.00 28.97 118 ASP A CA 1
ATOM 815 C C . ASP A 1 118 ? 2.047 3.898 46.063 1.00 28.51 118 ASP A C 1
ATOM 816 O O . ASP A 1 118 ? 1.767 3.828 47.273 1.00 28.61 118 ASP A O 1
ATOM 821 N N . VAL A 1 119 ? 3.009 3.161 45.528 1.00 28.44 119 VAL A N 1
ATOM 822 C CA . VAL A 1 119 ? 3.829 2.311 46.424 1.00 28.54 119 VAL A CA 1
ATOM 823 C C . VAL A 1 119 ? 4.561 3.143 47.487 1.00 30.15 119 VAL A C 1
ATOM 824 O O . VAL A 1 119 ? 4.563 2.798 48.676 1.00 31.94 119 VAL A O 1
ATOM 828 N N . GLN A 1 120 ? 5.229 4.218 47.068 1.00 32.10 120 GLN A N 1
ATOM 829 C CA . GLN A 1 120 ? 5.880 5.088 48.021 1.00 32.43 120 GLN A CA 1
ATOM 830 C C . GLN A 1 120 ? 4.912 5.562 49.110 1.00 34.70 120 GLN A C 1
ATOM 831 O O . GLN A 1 120 ? 5.227 5.552 50.296 1.00 35.05 120 GLN A O 1
ATOM 837 N N . HIS A 1 121 ? 3.748 6.036 48.698 1.00 35.39 121 HIS A N 1
ATOM 838 C CA . HIS A 1 121 ? 2.750 6.512 49.670 1.00 38.21 121 HIS A CA 1
ATOM 839 C C . HIS A 1 121 ? 2.305 5.401 50.631 1.00 35.69 121 HIS A C 1
ATOM 840 O O . HIS A 1 121 ? 2.258 5.596 51.845 1.00 33.51 121 HIS A O 1
ATOM 847 N N . ASN A 1 122 ? 2.007 4.223 50.068 1.00 34.21 122 ASN A N 1
ATOM 848 C CA . ASN A 1 122 ? 1.609 3.064 50.880 1.00 35.60 122 ASN A CA 1
ATOM 849 C C . ASN A 1 122 ? 2.681 2.598 51.888 1.00 36.29 122 ASN A C 1
ATOM 850 O O . ASN A 1 122 ? 2.367 2.288 53.055 1.00 34.71 122 ASN A O 1
ATOM 855 N N . ALA A 1 123 ? 3.927 2.600 51.463 1.00 35.16 123 ALA A N 1
ATOM 856 C CA . ALA A 1 123 ? 5.078 2.313 52.372 1.00 37.05 123 ALA A CA 1
ATOM 857 C C . ALA A 1 123 ? 5.176 3.266 53.542 1.00 40.96 123 ALA A C 1
ATOM 858 O O . ALA A 1 123 ? 5.400 2.836 54.690 1.00 44.16 123 ALA A O 1
ATOM 860 N N . THR A 1 124 ? 4.995 4.552 53.243 1.00 41.27 124 THR A N 1
ATOM 861 C CA . THR A 1 124 ? 5.115 5.626 54.235 1.00 42.38 124 THR A CA 1
ATOM 862 C C . THR A 1 124 ? 3.960 5.564 55.215 1.00 41.36 124 THR A C 1
ATOM 863 O O . THR A 1 124 ? 4.148 5.735 56.443 1.00 40.39 124 THR A O 1
ATOM 867 N N . GLU A 1 125 ? 2.769 5.341 54.666 1.00 38.49 125 GLU A N 1
ATOM 868 C CA . GLU A 1 125 ? 1.571 5.084 55.483 1.00 43.33 125 GLU A CA 1
ATOM 869 C C . GLU A 1 125 ? 1.738 3.860 56.391 1.00 41.84 125 GLU A C 1
ATOM 870 O O . GLU A 1 125 ? 1.489 3.918 57.609 1.00 44.93 125 GLU A O 1
ATOM 876 N N . LEU A 1 126 ? 2.203 2.761 55.850 1.00 40.25 126 LEU A N 1
ATOM 877 C CA . LEU A 1 126 ? 2.389 1.565 56.663 1.00 42.22 126 LEU A CA 1
ATOM 878 C C . LEU A 1 126 ? 3.473 1.770 57.722 1.00 43.84 126 LEU A C 1
ATOM 879 O O . LEU A 1 126 ? 3.382 1.273 58.835 1.00 41.59 126 LEU A O 1
ATOM 884 N N . ASN A 1 127 ? 4.500 2.518 57.372 1.00 44.71 127 ASN A N 1
ATOM 885 C CA . ASN A 1 127 ? 5.577 2.777 58.310 1.00 50.49 127 ASN A CA 1
ATOM 886 C C . ASN A 1 127 ? 5.160 3.588 59.501 1.00 54.11 127 ASN A C 1
ATOM 887 O O . ASN A 1 127 ? 5.755 3.470 60.531 1.00 58.22 127 ASN A O 1
ATOM 892 N N . THR A 1 128 ? 4.111 4.390 59.366 1.00 58.86 128 THR A N 1
ATOM 893 C CA . THR A 1 128 ? 3.688 5.297 60.445 1.00 62.54 128 THR A CA 1
ATOM 894 C C . THR A 1 128 ? 2.434 4.835 61.211 1.00 60.55 128 THR A C 1
ATOM 895 O O . THR A 1 128 ? 1.817 3.818 60.852 1.00 58.12 128 THR A O 1
ATOM 899 N N . THR B 1 3 ? 18.948 -1.035 40.149 1.00 58.50 3 THR B N 1
ATOM 900 C CA . THR B 1 3 ? 19.159 -1.523 38.732 1.00 55.99 3 THR B CA 1
ATOM 901 C C . THR B 1 3 ? 18.102 -2.547 38.275 1.00 48.89 3 THR B C 1
ATOM 902 O O . THR B 1 3 ? 17.743 -2.569 37.094 1.00 46.90 3 THR B O 1
ATOM 914 N N . GLY B 1 5 ? 14.965 -2.548 38.990 1.00 38.89 5 GLY B N 1
ATOM 915 C CA . GLY B 1 5 ? 13.910 -1.657 38.550 1.00 37.50 5 GLY B CA 1
ATOM 916 C C . GLY B 1 5 ? 14.062 -1.107 37.130 1.00 35.96 5 GLY B C 1
ATOM 917 O O . GLY B 1 5 ? 13.104 -1.058 36.347 1.00 32.66 5 GLY B O 1
ATOM 918 N N . ASN B 1 6 ? 15.241 -0.615 36.816 1.00 35.33 6 ASN B N 1
ATOM 919 C CA . ASN B 1 6 ? 15.544 -0.138 35.477 1.00 36.89 6 ASN B CA 1
ATOM 920 C C . ASN B 1 6 ? 15.431 -1.253 34.427 1.00 34.47 6 ASN B C 1
ATOM 921 O O . ASN B 1 6 ? 14.946 -1.028 33.331 1.00 32.29 6 ASN B O 1
ATOM 926 N N . LEU B 1 7 ? 15.872 -2.469 34.782 1.00 33.29 7 LEU B N 1
ATOM 927 C CA . LEU B 1 7 ? 15.782 -3.585 33.856 1.00 31.82 7 LEU B CA 1
ATOM 928 C C . LEU B 1 7 ? 14.309 -3.924 33.580 1.00 31.40 7 LEU B C 1
ATOM 929 O O . LEU B 1 7 ? 13.910 -4.120 32.440 1.00 31.18 7 LEU B O 1
ATOM 934 N N . GLN B 1 8 ? 13.517 -3.935 34.653 1.00 30.72 8 GLN B N 1
ATOM 935 C CA A GLN B 1 8 ? 12.086 -4.181 34.588 0.50 31.50 8 GLN B CA 1
ATOM 936 C CA B GLN B 1 8 ? 12.092 -4.208 34.520 0.50 32.59 8 GLN B CA 1
ATOM 937 C C . GLN B 1 8 ? 11.411 -3.171 33.668 1.00 32.43 8 GLN B C 1
ATOM 938 O O . GLN B 1 8 ? 10.507 -3.519 32.907 1.00 33.82 8 GLN B O 1
ATOM 949 N N . THR B 1 9 ? 11.845 -1.917 33.745 1.00 32.12 9 THR B N 1
ATOM 950 C CA . THR B 1 9 ? 11.271 -0.884 32.862 1.00 33.99 9 THR B CA 1
ATOM 951 C C . THR B 1 9 ? 11.471 -1.318 31.349 1.00 34.51 9 THR B C 1
ATOM 952 O O . THR B 1 9 ? 10.542 -1.336 30.504 1.00 34.68 9 THR B O 1
ATOM 956 N N . ALA B 1 10 ? 12.661 -1.832 31.019 1.00 33.19 10 ALA B N 1
ATOM 957 C CA . ALA B 1 10 ? 12.906 -2.259 29.634 1.00 31.52 10 ALA B CA 1
ATOM 958 C C . ALA B 1 10 ? 12.120 -3.601 29.249 1.00 32.16 10 ALA B C 1
ATOM 959 O O . ALA B 1 10 ? 11.558 -3.759 28.145 1.00 33.13 10 ALA B O 1
ATOM 961 N N . ILE B 1 11 ? 12.034 -4.557 30.132 1.00 32.17 11 ILE B N 1
ATOM 962 C CA . ILE B 1 11 ? 11.357 -5.787 29.811 1.00 36.81 11 ILE B CA 1
ATOM 963 C C . ILE B 1 11 ? 9.853 -5.562 29.554 1.00 40.64 11 ILE B C 1
ATOM 964 O O . ILE B 1 11 ? 9.271 -6.080 28.593 1.00 40.90 11 ILE B O 1
ATOM 969 N N . ASN B 1 12 ? 9.247 -4.791 30.436 1.00 40.79 12 ASN B N 1
ATOM 970 C CA . ASN B 1 12 ? 7.832 -4.484 30.403 1.00 44.21 12 ASN B CA 1
ATOM 971 C C . ASN B 1 12 ? 7.409 -3.694 29.163 1.00 46.78 12 ASN B C 1
ATOM 972 O O . ASN B 1 12 ? 6.244 -3.626 28.839 1.00 47.81 12 ASN B O 1
ATOM 977 N N . ASP B 1 13 ? 8.370 -3.109 28.465 1.00 33.22 13 ASP B N 1
ATOM 978 C CA . ASP B 1 13 ? 8.060 -2.380 27.253 1.00 29.19 13 ASP B CA 1
ATOM 979 C C . ASP B 1 13 ? 8.116 -3.205 25.984 1.00 28.08 13 ASP B C 1
ATOM 980 O O . ASP B 1 13 ? 7.963 -2.715 24.895 1.00 28.88 13 ASP B O 1
ATOM 985 N N . LYS B 1 14 ? 8.331 -4.472 26.166 1.00 30.03 14 LYS B N 1
ATOM 986 C CA . LYS B 1 14 ? 8.582 -5.364 25.090 1.00 29.72 14 LYS B CA 1
ATOM 987 C C . LYS B 1 14 ? 7.379 -5.387 24.136 1.00 26.44 14 LYS B C 1
ATOM 988 O O . LYS B 1 14 ? 7.542 -5.267 22.983 1.00 24.61 14 LYS B O 1
ATOM 994 N N . SER B 1 15 ? 6.178 -5.495 24.665 1.00 25.59 15 SER B N 1
ATOM 995 C CA . SER B 1 15 ? 4.983 -5.717 23.826 1.00 26.64 15 SER B CA 1
ATOM 996 C C . SER B 1 15 ? 4.656 -4.473 22.935 1.00 24.42 15 SER B C 1
ATOM 997 O O . SER B 1 15 ? 4.381 -4.625 21.722 1.00 24.71 15 SER B O 1
ATOM 1000 N N . GLY B 1 16 ? 4.780 -3.246 23.477 1.00 23.66 16 GLY B N 1
ATOM 1001 C CA . GLY B 1 16 ? 4.602 -2.032 22.716 1.00 22.29 16 GLY B CA 1
ATOM 1002 C C . GLY B 1 16 ? 5.711 -1.825 21.648 1.00 22.10 16 GLY B C 1
ATOM 1003 O O . GLY B 1 16 ? 5.461 -1.352 20.509 1.00 21.18 16 GLY B O 1
ATOM 1004 N N . THR B 1 17 ? 6.921 -2.222 22.002 1.00 22.32 17 THR B N 1
ATOM 1005 C CA . THR B 1 17 ? 8.045 -2.178 21.061 1.00 21.69 17 THR B CA 1
ATOM 1006 C C . THR B 1 17 ? 7.769 -3.140 19.888 1.00 21.39 17 THR B C 1
ATOM 1007 O O . THR B 1 17 ? 7.934 -2.757 18.731 1.00 22.09 17 THR B O 1
ATOM 1011 N N . LEU B 1 18 ? 7.317 -4.349 20.182 1.00 22.06 18 LEU B N 1
ATOM 1012 C CA . LEU B 1 18 ? 7.113 -5.377 19.200 1.00 22.29 18 LEU B CA 1
ATOM 1013 C C . LEU B 1 18 ? 5.965 -5.005 18.268 1.00 22.20 18 LEU B C 1
ATOM 1014 O O . LEU B 1 18 ? 5.862 -5.564 17.213 1.00 23.11 18 LEU B O 1
ATOM 1019 N N . ALA B 1 19 ? 5.079 -4.122 18.694 1.00 20.64 19 ALA B N 1
ATOM 1020 C CA . ALA B 1 19 ? 3.973 -3.686 17.894 1.00 21.76 19 ALA B CA 1
ATOM 1021 C C . ALA B 1 19 ? 4.316 -2.428 17.085 1.00 21.98 19 ALA B C 1
ATOM 1022 O O . ALA B 1 19 ? 3.506 -2.005 16.333 1.00 24.49 19 ALA B O 1
ATOM 1024 N N . SER B 1 20 ? 5.524 -1.848 17.253 1.00 21.82 20 SER B N 1
ATOM 1025 C CA . SER B 1 20 ? 5.858 -0.566 16.619 1.00 21.03 20 SER B CA 1
ATOM 1026 C C . SER B 1 20 ? 6.425 -0.888 15.189 1.00 22.28 20 SER B C 1
ATOM 1027 O O . SER B 1 20 ? 7.030 -1.941 14.948 1.00 24.18 20 SER B O 1
ATOM 1030 N N . GLN B 1 21 ? 6.131 0.001 14.239 1.00 22.36 21 GLN B N 1
ATOM 1031 C CA . GLN B 1 21 ? 6.646 -0.107 12.918 1.00 22.29 21 GLN B CA 1
ATOM 1032 C C . GLN B 1 21 ? 8.177 -0.117 12.947 1.00 21.77 21 GLN B C 1
ATOM 1033 O O . GLN B 1 21 ? 8.815 -0.778 12.095 1.00 23.56 21 GLN B O 1
ATOM 1039 N N . ASN B 1 22 ? 8.802 0.582 13.894 1.00 22.17 22 ASN B N 1
ATOM 1040 C CA . ASN B 1 22 ? 10.252 0.668 13.951 1.00 22.17 22 ASN B CA 1
ATOM 1041 C C . ASN B 1 22 ? 10.897 -0.722 14.230 1.00 22.44 22 ASN B C 1
ATOM 1042 O O . ASN B 1 22 ? 11.962 -1.027 13.748 1.00 21.82 22 ASN B O 1
ATOM 1047 N N . PHE B 1 23 ? 10.206 -1.524 14.991 1.00 21.29 23 PHE B N 1
ATOM 1048 C CA . PHE B 1 23 ? 10.556 -2.974 15.177 1.00 22.60 23 PHE B CA 1
ATOM 1049 C C . PHE B 1 23 ? 10.165 -3.814 13.992 1.00 22.65 23 PHE B C 1
ATOM 1050 O O . PHE B 1 23 ? 10.999 -4.556 13.441 1.00 24.14 23 PHE B O 1
ATOM 1058 N N . LEU B 1 24 ? 8.882 -3.749 13.611 1.00 23.30 24 LEU B N 1
ATOM 1059 C CA . LEU B 1 24 ? 8.310 -4.679 12.613 1.00 24.42 24 LEU B CA 1
ATOM 1060 C C . LEU B 1 24 ? 9.048 -4.616 11.282 1.00 24.45 24 LEU B C 1
ATOM 1061 O O . LEU B 1 24 ? 9.292 -5.628 10.667 1.00 26.86 24 LEU B O 1
ATOM 1066 N N . ASP B 1 25 ? 9.468 -3.419 10.880 1.00 23.45 25 ASP B N 1
ATOM 1067 C CA . ASP B 1 25 ? 10.169 -3.234 9.638 1.00 25.01 25 ASP B CA 1
ATOM 1068 C C . ASP B 1 25 ? 11.698 -3.177 9.808 1.00 25.65 25 ASP B C 1
ATOM 1069 O O . ASP B 1 25 ? 12.415 -2.935 8.830 1.00 26.59 25 ASP B O 1
ATOM 1074 N N . ALA B 1 26 ? 12.212 -3.357 11.024 1.00 25.94 26 ALA B N 1
ATOM 1075 C CA . ALA B 1 26 ? 13.670 -3.463 11.215 1.00 27.36 26 ALA B CA 1
ATOM 1076 C C . ALA B 1 26 ? 14.255 -4.674 10.480 1.00 29.56 26 ALA B C 1
ATOM 1077 O O . ALA B 1 26 ? 13.553 -5.650 10.247 1.00 30.56 26 ALA B O 1
ATOM 1079 N N . ASP B 1 27 ? 15.545 -4.630 10.159 1.00 31.84 27 ASP B N 1
ATOM 1080 C CA . ASP B 1 27 ? 16.227 -5.771 9.572 1.00 34.78 27 ASP B CA 1
ATOM 1081 C C . ASP B 1 27 ? 16.020 -6.949 10.488 1.00 36.43 27 ASP B C 1
ATOM 1082 O O . ASP B 1 27 ? 16.013 -6.791 11.709 1.00 32.04 27 ASP B O 1
ATOM 1087 N N . GLU B 1 28 ? 15.878 -8.132 9.912 1.00 38.44 28 GLU B N 1
ATOM 1088 C CA . GLU B 1 28 ? 15.616 -9.321 10.708 1.00 42.23 28 GLU B CA 1
ATOM 1089 C C . GLU B 1 28 ? 16.673 -9.573 11.801 1.00 42.51 28 GLU B C 1
ATOM 1090 O O . GLU B 1 28 ? 16.306 -9.989 12.929 1.00 40.44 28 GLU B O 1
ATOM 1096 N N . GLN B 1 29 ? 17.973 -9.350 11.504 1.00 43.85 29 GLN B N 1
ATOM 1097 C CA . GLN B 1 29 ? 19.031 -9.542 12.539 1.00 45.86 29 GLN B CA 1
ATOM 1098 C C . GLN B 1 29 ? 18.823 -8.620 13.745 1.00 41.30 29 GLN B C 1
ATOM 1099 O O . GLN B 1 29 ? 19.094 -8.994 14.879 1.00 39.98 29 GLN B O 1
ATOM 1105 N N . LYS B 1 30 ? 18.299 -7.418 13.491 1.00 37.10 30 LYS B N 1
ATOM 1106 C CA . LYS B 1 30 ? 18.097 -6.425 14.566 1.00 33.69 30 LYS B CA 1
ATOM 1107 C C . LYS B 1 30 ? 16.855 -6.757 15.366 1.00 31.60 30 LYS B C 1
ATOM 1108 O O . LYS B 1 30 ? 16.828 -6.618 16.588 1.00 30.29 30 LYS B O 1
ATOM 1114 N N . ARG B 1 31 ? 15.834 -7.271 14.702 1.00 30.80 31 ARG B N 1
ATOM 1115 C CA . ARG B 1 31 ? 14.675 -7.807 15.433 1.00 31.27 31 ARG B CA 1
ATOM 1116 C C . ARG B 1 31 ? 15.104 -8.947 16.314 1.00 32.74 31 ARG B C 1
ATOM 1117 O O . ARG B 1 31 ? 14.723 -9.014 17.495 1.00 33.37 31 ARG B O 1
ATOM 1125 N N . ASN B 1 32 ? 15.908 -9.854 15.758 1.00 34.97 32 ASN B N 1
ATOM 1126 C CA . ASN B 1 32 ? 16.397 -10.964 16.558 1.00 38.25 32 ASN B CA 1
ATOM 1127 C C . ASN B 1 32 ? 17.186 -10.517 17.770 1.00 35.37 32 ASN B C 1
ATOM 1128 O O . ASN B 1 32 ? 17.023 -11.034 18.837 1.00 34.03 32 ASN B O 1
ATOM 1133 N N . ALA B 1 33 ? 18.068 -9.545 17.561 1.00 35.46 33 ALA B N 1
ATOM 1134 C CA . ALA B 1 33 ? 18.918 -9.038 18.629 1.00 35.19 33 ALA B CA 1
ATOM 1135 C C . ALA B 1 33 ? 18.073 -8.447 19.810 1.00 32.07 33 ALA B C 1
ATOM 1136 O O . ALA B 1 33 ? 18.369 -8.638 20.960 1.00 30.17 33 ALA B O 1
ATOM 1138 N N . TYR B 1 34 ? 17.039 -7.697 19.473 1.00 29.80 34 TYR B N 1
ATOM 1139 C CA . TYR B 1 34 ? 16.147 -7.157 20.489 1.00 28.96 34 TYR B CA 1
ATOM 1140 C C . TYR B 1 34 ? 15.438 -8.305 21.218 1.00 28.71 34 TYR B C 1
ATOM 1141 O O . TYR B 1 34 ? 15.423 -8.368 22.437 1.00 28.48 34 TYR B O 1
ATOM 1150 N N . ASN B 1 35 ? 14.878 -9.253 20.472 1.00 30.64 35 ASN B N 1
ATOM 1151 C CA . ASN B 1 35 ? 14.184 -10.368 21.117 1.00 32.68 35 ASN B CA 1
ATOM 1152 C C . ASN B 1 35 ? 15.120 -11.158 22.041 1.00 34.93 35 ASN B C 1
ATOM 1153 O O . ASN B 1 35 ? 14.770 -11.531 23.134 1.00 33.32 35 ASN B O 1
ATOM 1158 N N . GLN B 1 36 ? 16.321 -11.460 21.561 1.00 37.43 36 GLN B N 1
ATOM 1159 C CA . GLN B 1 36 ? 17.297 -12.216 22.414 1.00 40.88 36 GLN B CA 1
ATOM 1160 C C . GLN B 1 36 ? 17.636 -11.434 23.706 1.00 38.26 36 GLN B C 1
ATOM 1161 O O . GLN B 1 36 ? 17.737 -11.999 24.771 1.00 39.12 36 GLN B O 1
ATOM 1167 N N . ALA B 1 37 ? 17.891 -10.130 23.575 1.00 37.19 37 ALA B N 1
ATOM 1168 C CA . ALA B 1 37 ? 18.230 -9.275 24.738 1.00 3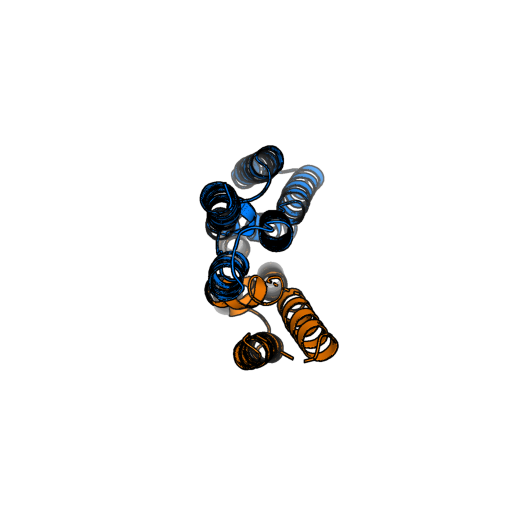6.61 37 ALA B CA 1
ATOM 1169 C C . ALA B 1 37 ? 17.059 -9.217 25.741 1.00 35.60 37 ALA B C 1
ATOM 1170 O O . ALA B 1 37 ? 17.272 -9.287 26.972 1.00 32.58 37 ALA B O 1
ATOM 1172 N N . VAL B 1 38 ? 15.823 -9.112 25.225 1.00 33.57 38 VAL B N 1
ATOM 1173 C CA . VAL B 1 38 ? 14.668 -9.096 26.123 1.00 33.75 38 VAL B CA 1
ATOM 1174 C C . VAL B 1 38 ? 14.546 -10.447 26.846 1.00 36.89 38 VAL B C 1
ATOM 1175 O O . VAL B 1 38 ? 14.328 -10.500 28.052 1.00 38.28 38 VAL B O 1
ATOM 1179 N N . SER B 1 39 ? 14.762 -11.540 26.131 1.00 37.82 39 SER B N 1
ATOM 1180 C CA . SER B 1 39 ? 14.718 -12.874 26.731 1.00 40.98 39 SER B CA 1
ATOM 1181 C C . SER B 1 39 ? 15.791 -13.098 27.794 1.00 41.89 39 SER B C 1
ATOM 1182 O O . SER B 1 39 ? 15.525 -13.655 28.907 1.00 40.94 39 SER B O 1
ATOM 1185 N N . ALA B 1 40 ? 16.995 -12.624 27.498 1.00 40.65 40 ALA B N 1
ATOM 1186 C CA . ALA B 1 40 ? 18.065 -12.683 28.490 1.00 44.06 40 ALA B CA 1
ATOM 1187 C C . ALA B 1 40 ? 17.728 -11.885 29.777 1.00 42.74 40 ALA B C 1
ATOM 1188 O O . ALA B 1 40 ? 17.988 -12.348 30.880 1.00 42.18 40 ALA B O 1
ATOM 1190 N N . ALA B 1 41 ? 17.128 -10.710 29.627 1.00 38.89 41 ALA B N 1
ATOM 1191 C CA . ALA B 1 41 ? 16.709 -9.899 30.739 1.00 40.22 41 ALA B CA 1
ATOM 1192 C C . ALA B 1 41 ? 15.590 -10.586 31.526 1.00 42.95 41 ALA B C 1
ATOM 1193 O O . ALA B 1 41 ? 15.608 -10.549 32.747 1.00 46.64 41 ALA B O 1
ATOM 1195 N N . GLU B 1 42 ? 14.632 -11.195 30.819 1.00 43.81 42 GLU B N 1
ATOM 1196 C CA . GLU B 1 42 ? 13.504 -11.925 31.451 1.00 44.47 42 GLU B CA 1
ATOM 1197 C C . GLU B 1 42 ? 14.028 -13.074 32.284 1.00 49.50 42 GLU B C 1
ATOM 1198 O O . GLU B 1 42 ? 13.501 -13.384 33.377 1.00 51.82 42 GLU B O 1
ATOM 1204 N N . THR B 1 43 ? 15.085 -13.723 31.791 1.00 47.75 43 THR B N 1
ATOM 1205 C CA . THR B 1 43 ? 15.676 -14.819 32.506 1.00 51.28 43 THR B CA 1
ATOM 1206 C C . THR B 1 43 ? 16.185 -14.309 33.858 1.00 56.52 43 THR B C 1
ATOM 1207 O O . THR B 1 43 ? 15.943 -14.924 34.900 1.00 61.52 43 THR B O 1
ATOM 1211 N N . ILE B 1 44 ? 16.918 -13.195 33.834 1.00 54.39 44 ILE B N 1
ATOM 1212 C CA . ILE B 1 44 ? 17.423 -12.570 35.069 1.00 59.02 44 ILE B CA 1
ATOM 1213 C C . ILE B 1 44 ? 16.288 -12.171 36.026 1.00 59.80 44 ILE B C 1
ATOM 1214 O O . ILE B 1 44 ? 16.315 -12.539 37.193 1.00 65.94 44 ILE B O 1
ATOM 1219 N N . LEU B 1 45 ? 15.274 -11.452 35.535 1.00 58.20 45 LEU B N 1
ATOM 1220 C CA . LEU B 1 45 ? 14.099 -11.121 36.394 1.00 62.40 45 LEU B CA 1
ATOM 1221 C C . LEU B 1 45 ? 13.348 -12.340 37.018 1.00 65.75 45 LEU B C 1
ATOM 1222 O O . LEU B 1 45 ? 12.670 -13.119 36.330 1.00 65.19 45 LEU B O 1
ATOM 1227 N N . ALA B 1 54 ? 24.277 -10.994 39.980 1.00 70.07 54 ALA B N 1
ATOM 1228 C CA . ALA B 1 54 ? 25.355 -10.001 40.084 1.00 73.72 54 ALA B CA 1
ATOM 1229 C C . ALA B 1 54 ? 24.954 -8.654 39.477 1.00 66.59 54 ALA B C 1
ATOM 1230 O O . ALA B 1 54 ? 24.307 -8.628 38.435 1.00 63.25 54 ALA B O 1
ATOM 1232 N N . LYS B 1 55 ? 25.293 -7.539 40.128 1.00 68.37 55 LYS B N 1
ATOM 1233 C CA . LYS B 1 55 ? 24.937 -6.202 39.593 1.00 65.11 55 LYS B CA 1
ATOM 1234 C C . LYS B 1 55 ? 25.436 -6.014 38.179 1.00 61.75 55 LYS B C 1
ATOM 1235 O O . LYS B 1 55 ? 24.701 -5.492 37.332 1.00 51.26 55 LYS B O 1
ATOM 1237 N N . THR B 1 56 ? 26.693 -6.421 37.921 1.00 64.27 56 THR B N 1
ATOM 1238 C CA . THR B 1 56 ? 27.249 -6.236 36.561 1.00 64.74 56 THR B CA 1
ATOM 1239 C C . THR B 1 56 ? 26.475 -7.048 35.485 1.00 56.76 56 THR B C 1
ATOM 1240 O O . THR B 1 56 ? 26.378 -6.594 34.359 1.00 53.61 56 THR B O 1
ATOM 1244 N N . ALA B 1 57 ? 25.969 -8.243 35.821 1.00 53.80 57 ALA B N 1
ATOM 1245 C CA . ALA B 1 57 ? 25.138 -9.043 34.904 1.00 54.18 57 ALA B CA 1
ATOM 1246 C C . ALA B 1 57 ? 23.806 -8.360 34.631 1.00 50.70 57 ALA B C 1
ATOM 1247 O O . ALA B 1 57 ? 23.273 -8.440 33.501 1.00 48.63 57 ALA B O 1
ATOM 1249 N N . VAL B 1 58 ? 23.238 -7.733 35.665 1.00 48.82 58 VAL B N 1
ATOM 1250 C CA . VAL B 1 58 ? 21.980 -6.988 35.489 1.00 48.52 58 VAL B CA 1
ATOM 1251 C C . VAL B 1 58 ? 22.282 -5.770 34.627 1.00 45.97 58 VAL B C 1
ATOM 1252 O O . VAL B 1 58 ? 21.524 -5.453 33.703 1.00 41.12 58 VAL B O 1
ATOM 1256 N N . GLU B 1 59 ? 23.378 -5.089 34.929 1.00 45.14 59 GLU B N 1
ATOM 1257 C CA . GLU B 1 59 ? 23.706 -3.865 34.197 1.00 47.26 59 GLU B CA 1
ATOM 1258 C C . GLU B 1 59 ? 24.033 -4.157 32.729 1.00 44.13 59 GLU B C 1
ATOM 1259 O O . GLU B 1 59 ? 23.625 -3.418 31.848 1.00 42.76 59 GLU B O 1
ATOM 1265 N N . GLN B 1 60 ? 24.702 -5.273 32.453 1.00 43.19 60 GLN B N 1
ATOM 1266 C CA . GLN B 1 60 ? 24.980 -5.693 31.055 1.00 43.12 60 GLN B CA 1
ATOM 1267 C C . GLN B 1 60 ? 23.658 -6.081 30.351 1.00 40.62 60 GLN B C 1
ATOM 1268 O O . GLN B 1 60 ? 23.491 -5.779 29.178 1.00 39.54 60 GLN B O 1
ATOM 1270 N N . ALA B 1 61 ? 22.775 -6.772 31.045 1.00 38.52 61 ALA B N 1
ATOM 1271 C CA . ALA B 1 61 ? 21.489 -7.143 30.452 1.00 38.96 61 ALA B CA 1
ATOM 1272 C C . ALA B 1 61 ? 20.727 -5.908 30.006 1.00 35.96 61 ALA B C 1
ATOM 1273 O O . ALA B 1 61 ? 20.079 -5.908 28.967 1.00 35.78 61 ALA B O 1
ATOM 1275 N N . LEU B 1 62 ? 20.768 -4.887 30.845 1.00 35.20 62 LEU B N 1
ATOM 1276 C CA . LEU B 1 62 ? 20.083 -3.641 30.608 1.00 34.92 62 LEU B CA 1
ATOM 1277 C C . LEU B 1 62 ? 20.660 -2.930 29.399 1.00 34.24 62 LEU B C 1
ATOM 1278 O O . LEU B 1 62 ? 19.867 -2.512 28.517 1.00 32.08 62 LEU B O 1
ATOM 1283 N N . ASN B 1 63 ? 21.995 -2.796 29.361 1.00 33.18 63 ASN B N 1
ATOM 1284 C CA . ASN B 1 63 ? 22.682 -2.173 28.292 1.00 34.39 63 ASN B CA 1
ATOM 1285 C C . ASN B 1 63 ? 22.209 -2.929 27.020 1.00 33.67 63 ASN B C 1
ATOM 1286 O O . ASN B 1 63 ? 22.071 -2.331 26.015 1.00 32.46 63 ASN B O 1
ATOM 1288 N N . ASN B 1 64 ? 22.150 -4.254 27.060 1.00 33.44 64 ASN B N 1
ATOM 1289 C CA . ASN B 1 64 ? 21.941 -5.028 25.890 1.00 32.61 64 ASN B CA 1
ATOM 1290 C C . ASN B 1 64 ? 20.547 -4.832 25.313 1.00 33.25 64 ASN B C 1
ATOM 1291 O O . ASN B 1 64 ? 20.350 -4.756 24.123 1.00 29.98 64 ASN B O 1
ATOM 1296 N N . VAL B 1 65 ? 19.577 -4.704 26.195 1.00 30.14 65 VAL B N 1
ATOM 1297 C CA . VAL B 1 65 ? 18.268 -4.354 25.775 1.00 32.64 65 VAL B CA 1
ATOM 1298 C C . VAL B 1 65 ? 18.261 -2.936 25.189 1.00 31.59 65 VAL B C 1
ATOM 1299 O O . VAL B 1 65 ? 17.725 -2.716 24.122 1.00 31.39 65 VAL B O 1
ATOM 1303 N N . ASN B 1 66 ? 18.911 -1.982 25.870 1.00 31.53 66 ASN B N 1
ATOM 1304 C CA . ASN B 1 66 ? 18.824 -0.609 25.408 1.00 32.76 66 ASN B CA 1
ATOM 1305 C C . ASN B 1 66 ? 19.531 -0.474 24.050 1.00 33.75 66 ASN B C 1
ATOM 1306 O O . ASN B 1 66 ? 19.020 0.203 23.122 1.00 32.09 66 ASN B O 1
ATOM 1311 N N . ASN B 1 67 ? 20.700 -1.106 23.913 1.00 33.14 67 ASN B N 1
ATOM 1312 C CA . ASN B 1 67 ? 21.453 -1.053 22.663 1.00 35.89 67 ASN B CA 1
ATOM 1313 C C . ASN B 1 67 ? 20.704 -1.717 21.514 1.00 33.07 67 ASN B C 1
ATOM 1314 O O . ASN B 1 67 ? 20.664 -1.189 20.381 1.00 33.25 67 ASN B O 1
ATOM 1319 N N . ALA B 1 68 ? 20.101 -2.861 21.778 1.00 32.03 68 ALA B N 1
ATOM 1320 C CA . ALA B 1 68 ? 19.292 -3.554 20.744 1.00 32.12 68 ALA B CA 1
ATOM 1321 C C . ALA B 1 68 ? 18.056 -2.749 20.324 1.00 29.27 68 ALA B C 1
ATOM 1322 O O . ALA B 1 68 ? 17.687 -2.714 19.137 1.00 29.17 68 ALA B O 1
ATOM 1324 N N . LYS B 1 69 ? 17.411 -2.108 21.282 1.00 29.08 69 LYS B N 1
ATOM 1325 C CA . LYS B 1 69 ? 16.261 -1.311 21.013 1.00 27.64 69 LYS B CA 1
ATOM 1326 C C . LYS B 1 69 ? 16.643 -0.120 20.154 1.00 28.86 69 LYS B C 1
ATOM 1327 O O . LYS B 1 69 ? 15.969 0.191 19.146 1.00 27.58 69 LYS B O 1
ATOM 1333 N N . HIS B 1 70 ? 17.728 0.545 20.513 1.00 29.89 70 HIS B N 1
ATOM 1334 C CA . HIS B 1 70 ? 18.173 1.691 19.770 1.00 33.82 70 HIS B CA 1
ATOM 1335 C C . HIS B 1 70 ? 18.590 1.340 18.321 1.00 32.06 70 HIS B C 1
ATOM 1336 O O . HIS B 1 70 ? 18.408 2.147 17.410 1.00 33.27 70 HIS B O 1
ATOM 1343 N N . ALA B 1 71 ? 19.104 0.137 18.130 1.00 31.21 71 ALA B N 1
ATOM 1344 C CA . ALA B 1 71 ? 19.544 -0.365 16.832 1.00 31.68 71 ALA B CA 1
ATOM 1345 C C . ALA B 1 71 ? 18.423 -0.710 15.851 1.00 30.21 71 ALA B C 1
ATOM 1346 O O . ALA B 1 71 ? 18.651 -0.695 14.640 1.00 30.62 71 ALA B O 1
ATOM 1348 N N . LEU B 1 72 ? 17.179 -0.877 16.338 1.00 27.10 72 LEU B N 1
ATOM 1349 C CA . LEU B 1 72 ? 16.064 -1.197 15.478 1.00 25.75 72 LEU B CA 1
ATOM 1350 C C . LEU B 1 72 ? 15.926 -0.056 14.451 1.00 26.61 72 LEU B C 1
ATOM 1351 O O . LEU B 1 72 ? 16.061 1.107 14.788 1.00 26.12 72 LEU B O 1
ATOM 1356 N N . ASN B 1 73 ? 15.707 -0.416 13.196 1.00 26.32 73 ASN B N 1
ATOM 1357 C CA . ASN B 1 73 ? 15.790 0.562 12.137 1.00 27.17 73 ASN B CA 1
ATOM 1358 C C . ASN B 1 73 ? 14.641 0.528 11.132 1.00 26.78 73 ASN B C 1
ATOM 1359 O O . ASN B 1 73 ? 14.821 0.898 9.997 1.00 26.51 73 ASN B O 1
ATOM 1364 N N . GLY B 1 74 ? 13.456 0.099 11.577 1.00 25.17 74 GLY B N 1
ATOM 1365 C CA . GLY B 1 74 ? 12.265 0.139 10.743 1.00 25.07 74 GLY B CA 1
ATOM 1366 C C . GLY B 1 74 ? 11.917 1.487 10.159 1.00 25.31 74 GLY B C 1
ATOM 1367 O O . GLY B 1 74 ? 11.473 1.563 8.991 1.00 26.12 74 GLY B O 1
ATOM 1368 N N . THR B 1 75 ? 12.038 2.535 10.946 1.00 24.95 75 THR B N 1
ATOM 1369 C CA . THR B 1 75 ? 11.673 3.845 10.495 1.00 27.20 75 THR B CA 1
ATOM 1370 C C . THR B 1 75 ? 12.603 4.254 9.337 1.00 28.32 75 THR B C 1
ATOM 1371 O O . THR B 1 75 ? 12.156 4.735 8.308 1.00 27.23 75 THR B O 1
ATOM 1375 N N . GLN B 1 76 ? 13.906 4.101 9.564 1.00 29.96 76 GLN B N 1
ATOM 1376 C CA . GLN B 1 76 ? 14.869 4.377 8.465 1.00 32.93 76 GLN B CA 1
ATOM 1377 C C . GLN B 1 76 ? 14.634 3.459 7.243 1.00 30.77 76 GLN B C 1
ATOM 1378 O O . GLN B 1 76 ? 14.644 3.937 6.121 1.00 30.86 76 GLN B O 1
ATOM 1384 N N . ASN B 1 77 ? 14.250 2.179 7.444 1.00 28.47 77 ASN B N 1
ATOM 1385 C CA . ASN B 1 77 ? 13.961 1.310 6.302 1.00 27.78 77 ASN B CA 1
ATOM 1386 C C . ASN B 1 77 ? 12.740 1.816 5.486 1.00 27.91 77 ASN B C 1
ATOM 1387 O O . ASN B 1 77 ? 12.647 1.713 4.263 1.00 27.09 77 ASN B O 1
ATOM 1392 N N . LEU B 1 78 ? 11.753 2.301 6.207 1.00 23.63 78 LEU B N 1
ATOM 1393 C CA . LEU B 1 78 ? 10.611 2.922 5.577 1.00 24.05 78 LEU B CA 1
ATOM 1394 C C . LEU B 1 78 ? 10.958 4.136 4.799 1.00 25.62 78 LEU B C 1
ATOM 1395 O O . LEU B 1 78 ? 10.556 4.244 3.643 1.00 25.19 78 LEU B O 1
ATOM 1400 N N . ASN B 1 79 ? 11.689 5.076 5.397 1.00 28.61 79 ASN B N 1
ATOM 1401 C CA . ASN B 1 79 ? 12.125 6.257 4.600 1.00 31.80 79 ASN B CA 1
ATOM 1402 C C . ASN B 1 79 ? 12.964 5.910 3.395 1.00 32.69 79 ASN B C 1
ATOM 1403 O O . ASN B 1 79 ? 12.760 6.467 2.332 1.00 32.26 79 ASN B O 1
ATOM 1408 N N . ASN B 1 80 ? 13.834 4.916 3.535 1.00 32.86 80 ASN B N 1
ATOM 1409 C CA . ASN B 1 80 ? 14.581 4.398 2.383 1.00 33.09 80 ASN B CA 1
ATOM 1410 C C . ASN B 1 80 ? 13.697 3.826 1.255 1.00 32.70 80 ASN B C 1
ATOM 1411 O O . ASN B 1 80 ? 13.926 4.077 0.090 1.00 31.45 80 ASN B O 1
ATOM 1416 N N . ALA B 1 81 ? 12.744 2.997 1.627 1.00 28.02 81 ALA B N 1
ATOM 1417 C CA . ALA B 1 81 ? 11.798 2.438 0.707 1.00 27.57 81 ALA B CA 1
ATOM 1418 C C . ALA B 1 81 ? 10.978 3.500 0.028 1.00 26.28 81 ALA B C 1
ATOM 1419 O O . ALA B 1 81 ? 10.722 3.376 -1.186 1.00 26.70 81 ALA B O 1
ATOM 1421 N N . LYS B 1 82 ? 10.535 4.506 0.768 1.00 26.46 82 LYS B N 1
ATOM 1422 C CA . LYS B 1 82 ? 9.847 5.651 0.153 1.00 27.39 82 LYS B CA 1
ATOM 1423 C C . LYS B 1 82 ? 10.702 6.345 -0.933 1.00 29.34 82 LYS B C 1
ATOM 1424 O O . LYS B 1 82 ? 10.233 6.587 -2.025 1.00 29.84 82 LYS B O 1
ATOM 1430 N N . GLN B 1 83 ? 11.964 6.643 -0.614 1.00 32.70 83 GLN B N 1
ATOM 1431 C CA A GLN B 1 83 ? 12.859 7.317 -1.548 0.50 35.58 83 GLN B CA 1
ATOM 1432 C CA B GLN B 1 83 ? 12.845 7.334 -1.521 0.50 35.37 83 GLN B CA 1
ATOM 1433 C C . GLN B 1 83 ? 13.145 6.434 -2.753 1.00 36.21 83 GLN B C 1
ATOM 1434 O O . GLN B 1 83 ? 13.234 6.912 -3.879 1.00 38.92 83 GLN B O 1
ATOM 1445 N N . ALA B 1 84 ? 13.279 5.125 -2.551 1.00 35.01 84 ALA B N 1
ATOM 1446 C CA . ALA B 1 84 ? 13.517 4.205 -3.675 1.00 34.52 84 ALA B CA 1
ATOM 1447 C C . ALA B 1 84 ? 12.300 4.156 -4.624 1.00 32.03 84 ALA B C 1
ATOM 1448 O O . ALA B 1 84 ? 12.451 4.132 -5.838 1.00 32.72 84 ALA B O 1
ATOM 1450 N N . ALA B 1 85 ? 11.099 4.184 -4.069 1.00 30.32 85 ALA B N 1
ATOM 1451 C CA . ALA B 1 85 ? 9.903 4.255 -4.872 1.00 30.29 85 ALA B CA 1
ATOM 1452 C C . ALA B 1 85 ? 9.863 5.555 -5.677 1.00 33.69 85 ALA B C 1
ATOM 1453 O O . ALA B 1 85 ? 9.572 5.553 -6.889 1.00 33.61 85 ALA B O 1
ATOM 1455 N N . ILE B 1 86 ? 10.167 6.679 -4.993 1.00 34.66 86 ILE B N 1
ATOM 1456 C CA . ILE B 1 86 ? 10.161 8.021 -5.636 1.00 37.38 86 ILE B CA 1
ATOM 1457 C C . ILE B 1 86 ? 11.139 8.101 -6.816 1.00 38.02 86 ILE B C 1
ATOM 1458 O O . ILE B 1 86 ? 10.839 8.590 -7.899 1.00 37.04 86 ILE B O 1
ATOM 1463 N N . THR B 1 87 ? 12.331 7.605 -6.570 1.00 38.61 87 THR B N 1
ATOM 1464 C CA . THR B 1 87 ? 13.341 7.552 -7.571 1.00 41.49 87 THR B CA 1
ATOM 1465 C C . THR B 1 87 ? 12.880 6.750 -8.795 1.00 41.62 87 THR B C 1
ATOM 1466 O O . THR B 1 87 ? 13.048 7.203 -9.944 1.00 43.33 87 THR B O 1
ATOM 1470 N N . ALA B 1 88 ? 12.326 5.580 -8.564 1.00 39.52 88 ALA B N 1
ATOM 1471 C CA . ALA B 1 88 ? 11.753 4.776 -9.670 1.00 40.72 88 ALA B CA 1
ATOM 1472 C C . ALA B 1 88 ? 10.648 5.505 -10.417 1.00 40.60 88 ALA B C 1
ATOM 1473 O O . ALA B 1 88 ? 10.563 5.502 -11.669 1.00 41.73 88 ALA B O 1
ATOM 1475 N N . ILE B 1 89 ? 9.843 6.239 -9.681 1.00 39.79 89 ILE B N 1
ATOM 1476 C CA . ILE B 1 89 ? 8.739 6.956 -10.311 1.00 40.47 89 ILE B CA 1
ATOM 1477 C C . ILE B 1 89 ? 9.308 8.075 -11.151 1.00 45.35 89 ILE B C 1
ATOM 1478 O O . ILE B 1 89 ? 8.916 8.280 -12.297 1.00 45.47 89 ILE B O 1
ATOM 1483 N N . ASN B 1 90 ? 10.273 8.774 -10.587 1.00 45.35 90 ASN B N 1
ATOM 1484 C CA . ASN B 1 90 ? 10.942 9.786 -11.355 1.00 49.88 90 ASN B CA 1
ATOM 1485 C C . ASN B 1 90 ? 11.679 9.333 -12.596 1.00 50.93 90 ASN B C 1
ATOM 1486 O O . ASN B 1 90 ? 11.660 10.045 -13.583 1.00 52.69 90 ASN B O 1
ATOM 1491 N N . GLY B 1 91 ? 12.262 8.148 -12.569 1.00 50.30 91 GLY B N 1
ATOM 1492 C CA . GLY B 1 91 ? 12.923 7.591 -13.744 1.00 53.10 91 GLY B CA 1
ATOM 1493 C C . GLY B 1 91 ? 11.985 6.889 -14.713 1.00 52.36 91 GLY B C 1
ATOM 1494 O O . GLY B 1 91 ? 12.443 6.324 -15.677 1.00 56.15 91 GLY B O 1
ATOM 1495 N N . ALA B 1 92 ? 10.690 6.900 -14.463 1.00 50.15 92 ALA B N 1
ATOM 1496 C CA . ALA B 1 92 ? 9.735 6.171 -15.292 1.00 52.01 92 ALA B CA 1
ATOM 1497 C C . ALA B 1 92 ? 9.251 7.098 -16.406 1.00 54.95 92 ALA B C 1
ATOM 1498 O O . ALA B 1 92 ? 8.203 7.755 -16.315 1.00 55.38 92 ALA B O 1
ATOM 1500 N N . SER B 1 93 ? 10.023 7.127 -17.475 1.00 57.68 93 SER B N 1
ATOM 1501 C CA . SER B 1 93 ? 9.835 8.083 -18.566 1.00 60.63 93 SER B CA 1
ATOM 1502 C C . SER B 1 93 ? 8.511 8.006 -19.329 1.00 59.38 93 SER B C 1
ATOM 1503 O O . SER B 1 93 ? 8.145 8.964 -19.989 1.00 60.57 93 SER B O 1
ATOM 1506 N N . ASP B 1 94 ? 7.814 6.880 -19.261 1.00 56.64 94 ASP B N 1
ATOM 1507 C CA . ASP B 1 94 ? 6.560 6.710 -20.007 1.00 57.21 94 ASP B CA 1
ATOM 1508 C C . ASP B 1 94 ? 5.335 7.153 -19.228 1.00 56.04 94 ASP B C 1
ATOM 1509 O O . ASP B 1 94 ? 4.267 7.318 -19.809 1.00 55.47 94 ASP B O 1
ATOM 1514 N N . LEU B 1 95 ? 5.497 7.380 -17.931 1.00 50.96 95 LEU B N 1
ATOM 1515 C CA . LEU B 1 95 ? 4.383 7.847 -17.094 1.00 51.20 95 LEU B CA 1
ATOM 1516 C C . LEU B 1 95 ? 4.138 9.322 -17.306 1.00 51.74 95 LEU B C 1
ATOM 1517 O O . LEU B 1 95 ? 5.070 10.069 -17.498 1.00 55.84 95 LEU B O 1
ATOM 1522 N N . ASN B 1 96 ? 2.894 9.747 -17.308 1.00 50.52 96 ASN B N 1
ATOM 1523 C CA . ASN B 1 96 ? 2.619 11.171 -17.380 1.00 53.26 96 ASN B CA 1
ATOM 1524 C C . ASN B 1 96 ? 2.591 11.782 -15.981 1.00 54.06 96 ASN B C 1
ATOM 1525 O O . ASN B 1 96 ? 2.716 11.068 -14.992 1.00 48.31 96 ASN B O 1
ATOM 1530 N N . GLN B 1 97 ? 2.478 13.112 -15.924 1.00 57.26 97 GLN B N 1
ATOM 1531 C CA . GLN B 1 97 ? 2.556 13.876 -14.665 1.00 57.89 97 GLN B CA 1
ATOM 1532 C C . GLN B 1 97 ? 1.516 13.444 -13.635 1.00 54.98 97 GLN B C 1
ATOM 1533 O O . GLN B 1 97 ? 1.808 13.337 -12.462 1.00 49.16 97 GLN B O 1
ATOM 1539 N N . LYS B 1 98 ? 0.309 13.207 -14.111 1.00 56.03 98 LYS B N 1
ATOM 1540 C CA . LYS B 1 98 ? -0.790 12.764 -13.289 1.00 53.64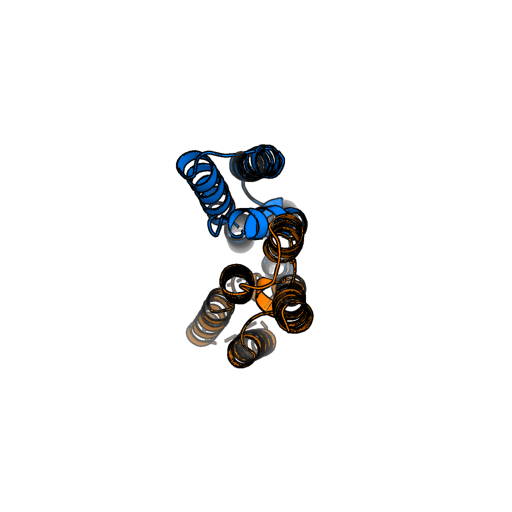 98 LYS B CA 1
ATOM 1541 C C . LYS B 1 98 ? -0.490 11.415 -12.610 1.00 49.33 98 LYS B C 1
ATOM 1542 O O . LYS B 1 98 ? -0.680 11.276 -11.399 1.00 45.69 98 LYS B O 1
ATOM 1548 N N . GLN B 1 99 ? -0.012 10.441 -13.393 1.00 47.27 99 GLN B N 1
ATOM 1549 C CA . GLN B 1 99 ? 0.362 9.119 -12.877 1.00 44.36 99 GLN B CA 1
ATOM 1550 C C . GLN B 1 99 ? 1.525 9.213 -11.896 1.00 43.16 99 GLN B C 1
ATOM 1551 O O . GLN B 1 99 ? 1.451 8.633 -10.810 1.00 39.91 99 GLN B O 1
ATOM 1557 N N . LYS B 1 100 ? 2.567 9.949 -12.257 1.00 43.48 100 LYS B N 1
ATOM 1558 C CA . LYS B 1 100 ? 3.691 10.154 -11.356 1.00 44.16 100 LYS B CA 1
ATOM 1559 C C . LYS B 1 100 ? 3.266 10.778 -10.006 1.00 44.00 100 LYS B C 1
ATOM 1560 O O . LYS B 1 100 ? 3.624 10.262 -8.958 1.00 41.10 100 LYS B O 1
ATOM 1566 N N . ASP B 1 101 ? 2.436 11.824 -10.052 1.00 45.58 101 ASP B N 1
ATOM 1567 C CA . ASP B 1 101 ? 1.891 12.449 -8.859 1.00 45.55 101 ASP B CA 1
ATOM 1568 C C . ASP B 1 101 ? 1.125 11.488 -7.978 1.00 43.75 101 ASP B C 1
ATOM 1569 O O . ASP B 1 101 ? 1.282 11.478 -6.746 1.00 40.85 101 ASP B O 1
ATOM 1574 N N . ALA B 1 102 ? 0.300 10.653 -8.593 1.00 41.57 102 ALA B N 1
ATOM 1575 C CA . ALA B 1 102 ? -0.521 9.743 -7.794 1.00 39.49 102 ALA B CA 1
ATOM 1576 C C . ALA B 1 102 ? 0.353 8.710 -7.096 1.00 35.76 102 ALA B C 1
ATOM 1577 O O . ALA B 1 102 ? 0.129 8.384 -5.917 1.00 32.41 102 ALA B O 1
ATOM 1579 N N . LEU B 1 103 ? 1.295 8.168 -7.859 1.00 34.06 103 LEU B N 1
ATOM 1580 C CA . LEU B 1 103 ? 2.241 7.200 -7.333 1.00 33.00 103 LEU B CA 1
ATOM 1581 C C . LEU B 1 103 ? 3.150 7.799 -6.255 1.00 31.30 103 LEU B C 1
ATOM 1582 O O . LEU B 1 103 ? 3.441 7.132 -5.276 1.00 30.48 103 LEU B O 1
ATOM 1587 N N . LYS B 1 104 ? 3.524 9.068 -6.403 1.00 33.36 104 LYS B N 1
ATOM 1588 C CA . LYS B 1 104 ? 4.377 9.750 -5.380 1.00 34.80 104 LYS B CA 1
ATOM 1589 C C . LYS B 1 104 ? 3.604 9.932 -4.055 1.00 32.69 104 LYS B C 1
ATOM 1590 O O . LYS B 1 104 ? 4.136 9.723 -2.957 1.00 31.16 104 LYS B O 1
ATOM 1596 N N . ALA B 1 105 ? 2.331 10.298 -4.183 1.00 33.66 105 ALA B N 1
ATOM 1597 C CA . ALA B 1 105 ? 1.423 10.329 -3.037 1.00 33.18 105 ALA B CA 1
ATOM 1598 C C . ALA B 1 105 ? 1.319 8.981 -2.265 1.00 31.77 105 ALA B C 1
ATOM 1599 O O . ALA B 1 105 ? 1.403 8.964 -1.074 1.00 28.94 105 ALA B O 1
ATOM 1601 N N . GLN B 1 106 ? 1.106 7.872 -2.978 1.00 29.56 106 GLN B N 1
ATOM 1602 C CA . GLN B 1 106 ? 1.137 6.571 -2.415 1.00 29.17 106 GLN B CA 1
ATOM 1603 C C . GLN B 1 106 ? 2.465 6.260 -1.714 1.00 29.92 106 GLN B C 1
ATOM 1604 O O . GLN B 1 106 ? 2.421 5.785 -0.610 1.00 25.39 106 GLN B O 1
ATOM 1610 N N . ALA B 1 107 ? 3.602 6.583 -2.349 1.00 29.04 107 ALA B N 1
ATOM 1611 C CA . ALA B 1 107 ? 4.879 6.318 -1.726 1.00 29.45 107 ALA B CA 1
ATOM 1612 C C . ALA B 1 107 ? 5.079 7.134 -0.468 1.00 28.81 107 ALA B C 1
ATOM 1613 O O . ALA B 1 107 ? 5.427 6.561 0.558 1.00 27.61 107 ALA B O 1
ATOM 1615 N N . ASN B 1 108 ? 4.815 8.446 -0.521 1.00 28.70 108 ASN B N 1
ATOM 1616 C CA . ASN B 1 108 ? 4.981 9.272 0.613 1.00 29.49 108 ASN B CA 1
ATOM 1617 C C . ASN B 1 108 ? 4.062 8.985 1.807 1.00 28.94 108 ASN B C 1
ATOM 1618 O O . ASN B 1 108 ? 4.430 9.269 2.965 1.00 27.42 108 ASN B O 1
ATOM 1623 N N . GLY B 1 109 ? 2.912 8.402 1.511 1.00 26.95 109 GLY B N 1
ATOM 1624 C CA . GLY B 1 109 ? 1.932 7.986 2.507 1.00 27.94 109 GLY B CA 1
ATOM 1625 C C . GLY B 1 109 ? 2.069 6.556 3.037 1.00 25.69 109 GLY B C 1
ATOM 1626 O O . GLY B 1 109 ? 1.432 6.231 4.028 1.00 24.72 109 GLY B O 1
ATOM 1627 N N . ALA B 1 110 ? 3.038 5.798 2.530 1.00 25.72 110 ALA B N 1
ATOM 1628 C CA . ALA B 1 110 ? 3.226 4.388 2.914 1.00 24.23 110 ALA B CA 1
ATOM 1629 C C . ALA B 1 110 ? 3.503 4.312 4.426 1.00 23.67 110 ALA B C 1
ATOM 1630 O O . ALA B 1 110 ? 4.361 5.043 4.954 1.00 23.58 110 ALA B O 1
ATOM 1632 N N . GLN B 1 111 ? 2.745 3.491 5.114 1.00 20.96 111 GLN B N 1
ATOM 1633 C CA A GLN B 1 111 ? 2.871 3.326 6.532 0.70 22.24 111 GLN B CA 1
ATOM 1634 C CA B GLN B 1 111 ? 2.941 3.372 6.553 0.30 21.82 111 GLN B CA 1
ATOM 1635 C C . GLN B 1 111 ? 3.804 2.169 6.913 1.00 21.67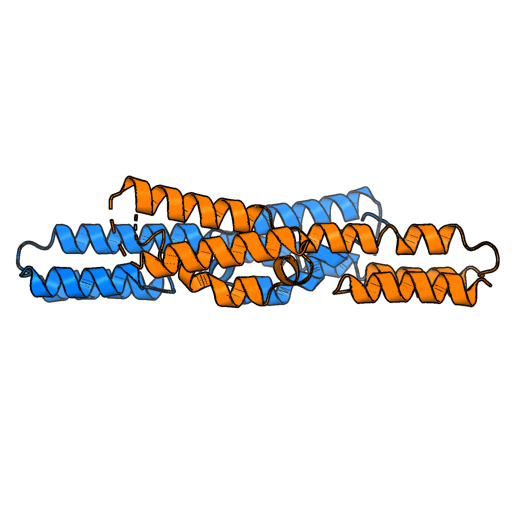 111 GLN B C 1
ATOM 1636 O O . GLN B 1 111 ? 4.233 2.043 8.087 1.00 20.82 111 GLN B O 1
ATOM 1647 N N . ARG B 1 112 ? 4.038 1.287 5.949 1.00 21.37 112 ARG B N 1
ATOM 1648 C CA . ARG B 1 112 ? 4.933 0.124 6.116 1.00 21.41 112 ARG B CA 1
ATOM 1649 C C . ARG B 1 112 ? 5.841 -0.005 4.910 1.00 21.34 112 ARG B C 1
ATOM 1650 O O . ARG B 1 112 ? 5.523 0.432 3.819 1.00 21.10 112 ARG B O 1
ATOM 1658 N N . VAL B 1 113 ? 7.021 -0.594 5.115 1.00 21.85 113 VAL B N 1
ATOM 1659 C CA . VAL B 1 113 ? 7.983 -0.769 4.008 1.00 22.77 113 VAL B CA 1
ATOM 1660 C C . VAL B 1 113 ? 7.300 -1.456 2.768 1.00 23.13 113 VAL B C 1
ATOM 1661 O O . VAL B 1 113 ? 7.527 -1.062 1.646 1.00 25.02 113 VAL B O 1
ATOM 1665 N N . SER B 1 114 ? 6.489 -2.485 3.024 1.00 23.01 114 SER B N 1
ATOM 1666 C CA . SER B 1 114 ? 5.874 -3.273 1.984 1.00 23.29 114 SER B CA 1
ATOM 1667 C C . SER B 1 114 ? 4.987 -2.393 1.108 1.00 23.81 114 SER B C 1
ATOM 1668 O O . SER B 1 114 ? 4.909 -2.632 -0.093 1.00 25.70 114 SER B O 1
ATOM 1671 N N . ASN B 1 115 ? 4.358 -1.361 1.692 1.00 22.38 115 ASN B N 1
ATOM 1672 C CA . ASN B 1 115 ? 3.481 -0.498 0.937 1.00 24.15 115 ASN B CA 1
ATOM 1673 C C . ASN B 1 115 ? 4.266 0.361 -0.038 1.00 24.00 115 ASN B C 1
ATOM 1674 O O . ASN B 1 115 ? 3.874 0.541 -1.218 1.00 25.78 115 ASN B O 1
ATOM 1679 N N . ALA B 1 116 ? 5.400 0.878 0.420 1.00 24.07 116 ALA B N 1
ATOM 1680 C CA . ALA B 1 116 ? 6.279 1.606 -0.479 1.00 24.82 116 ALA B CA 1
ATOM 1681 C C . ALA B 1 116 ? 6.916 0.732 -1.573 1.00 25.77 116 ALA B C 1
ATOM 1682 O O . ALA B 1 116 ? 7.112 1.180 -2.700 1.00 27.39 116 ALA B O 1
ATOM 1684 N N . GLN B 1 117 ? 7.300 -0.478 -1.230 1.00 26.08 117 GLN B N 1
ATOM 1685 C CA . GLN B 1 117 ? 7.823 -1.435 -2.220 1.00 27.98 117 GLN B CA 1
ATOM 1686 C C . GLN B 1 117 ? 6.779 -1.816 -3.270 1.00 28.57 117 GLN B C 1
ATOM 1687 O O . GLN B 1 117 ? 7.130 -2.007 -4.456 1.00 31.73 117 GLN B O 1
ATOM 1693 N N . ASP B 1 118 ? 5.514 -1.942 -2.836 1.00 27.68 118 ASP B N 1
ATOM 1694 C CA . ASP B 1 118 ? 4.354 -2.190 -3.754 1.00 27.30 118 ASP B CA 1
ATOM 1695 C C . ASP B 1 118 ? 4.169 -1.055 -4.722 1.00 28.07 118 ASP B C 1
ATOM 1696 O O . ASP B 1 118 ? 4.017 -1.274 -5.915 1.00 25.95 118 ASP B O 1
ATOM 1701 N N . VAL B 1 119 ? 4.274 0.178 -4.198 1.00 29.52 119 VAL B N 1
ATOM 1702 C CA . VAL B 1 119 ? 4.240 1.368 -5.077 1.00 28.82 119 VAL B CA 1
ATOM 1703 C C . VAL B 1 119 ? 5.366 1.336 -6.131 1.00 29.40 119 VAL B C 1
ATOM 1704 O O . VAL B 1 119 ? 5.122 1.569 -7.324 1.00 29.00 119 VAL B O 1
ATOM 1708 N N . GLN B 1 120 ? 6.592 1.039 -5.709 1.00 28.36 120 GLN B N 1
ATOM 1709 C CA . GLN B 1 120 ? 7.676 0.949 -6.652 1.00 31.29 120 GLN B CA 1
ATOM 1710 C C . GLN B 1 120 ? 7.413 -0.081 -7.777 1.00 32.86 120 GLN B C 1
ATOM 1711 O O . GLN B 1 120 ? 7.615 0.181 -8.933 1.00 32.82 120 GLN B O 1
ATOM 1717 N N . HIS B 1 121 ? 6.990 -1.267 -7.385 1.00 32.14 121 HIS B N 1
ATOM 1718 C CA . HIS B 1 121 ? 6.677 -2.327 -8.328 1.00 35.49 121 HIS B CA 1
ATOM 1719 C C . HIS B 1 121 ? 5.574 -1.894 -9.282 1.00 34.12 121 HIS B C 1
ATOM 1720 O O . HIS B 1 121 ? 5.668 -2.128 -10.512 1.00 32.32 121 HIS B O 1
ATOM 1727 N N . ASN B 1 122 ? 4.522 -1.283 -8.718 1.00 32.76 122 ASN B N 1
ATOM 1728 C CA . ASN B 1 122 ? 3.359 -0.822 -9.525 1.00 33.06 122 ASN B CA 1
ATOM 1729 C C . ASN B 1 122 ? 3.725 0.254 -10.546 1.00 34.81 122 ASN B C 1
ATOM 1730 O O . ASN B 1 122 ? 3.280 0.197 -11.684 1.00 36.20 122 ASN B O 1
ATOM 1735 N N . ALA B 1 123 ? 4.575 1.193 -10.148 1.00 35.38 123 ALA B N 1
ATOM 1736 C CA . ALA B 1 123 ? 5.099 2.205 -11.039 1.00 35.64 123 ALA B CA 1
ATOM 1737 C C . ALA B 1 123 ? 5.880 1.626 -12.217 1.00 39.75 123 ALA B C 1
ATOM 1738 O O . ALA B 1 123 ? 5.714 2.091 -13.345 1.00 40.64 123 ALA B O 1
ATOM 1740 N N . THR B 1 124 ? 6.732 0.643 -11.920 1.00 38.35 124 THR B N 1
ATOM 1741 C CA . THR B 1 124 ? 7.605 -0.010 -12.880 1.00 41.24 124 THR B CA 1
ATOM 1742 C C . THR B 1 124 ? 6.792 -0.831 -13.853 1.00 41.73 124 THR B C 1
ATOM 1743 O O . THR B 1 124 ? 7.032 -0.811 -15.074 1.00 44.74 124 THR B O 1
ATOM 1747 N N . GLU B 1 125 ? 5.843 -1.578 -13.304 1.00 40.55 125 GLU B N 1
ATOM 1748 C CA . GLU B 1 125 ? 4.857 -2.310 -14.115 1.00 41.94 125 GLU B CA 1
ATOM 1749 C C . GLU B 1 125 ? 4.054 -1.361 -15.029 1.00 39.92 125 GLU B C 1
ATOM 1750 O O . GLU B 1 125 ? 3.885 -1.640 -16.219 1.00 38.44 125 GLU B O 1
ATOM 1756 N N . LEU B 1 126 ? 3.543 -0.260 -14.480 1.00 37.20 126 LEU B N 1
ATOM 1757 C CA . LEU B 1 126 ? 2.763 0.679 -15.275 1.00 39.84 126 LEU B CA 1
ATOM 1758 C C . LEU B 1 126 ? 3.646 1.328 -16.348 1.00 42.78 126 LEU B C 1
ATOM 1759 O O . LEU B 1 126 ? 3.219 1.532 -17.474 1.00 42.94 126 LEU B O 1
ATOM 1764 N N . ASN B 1 127 ? 4.895 1.595 -16.000 1.00 43.76 127 ASN B N 1
ATOM 1765 C CA . ASN B 1 127 ? 5.805 2.213 -16.943 1.00 46.44 127 ASN B CA 1
ATOM 1766 C C . ASN B 1 127 ? 6.108 1.332 -18.126 1.00 50.91 127 ASN B C 1
ATOM 1767 O O . ASN B 1 127 ? 6.428 1.843 -19.161 1.00 49.06 127 ASN B O 1
ATOM 1772 N N . THR B 1 128 ? 5.986 0.010 -17.986 1.00 56.23 128 THR B N 1
ATOM 1773 C CA . THR B 1 128 ? 6.374 -0.929 -19.051 1.00 61.77 128 THR B CA 1
ATOM 1774 C C . THR B 1 128 ? 5.198 -1.617 -19.782 1.00 65.50 128 THR B C 1
ATOM 1775 O O . THR B 1 128 ? 4.028 -1.382 -19.451 1.00 66.67 128 THR B O 1
#

Organism: Staphylococcus aureus 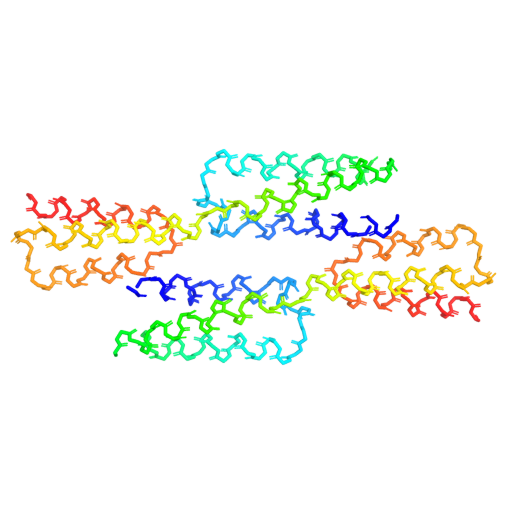(strain MW2) (NCBI:txid196620)

InterPro domains:
  IPR002988 Protein G-related albumin-binding (GA) module [PF01468] (4978-5032)
  IPR002988 Protein G-related albumin-binding (GA) module [PF01468] (5859-5913)
  IPR002988 Protein G-related albumin-binding (GA) module [PF01468] (7119-7173)
  IPR002988 Protein G-related albumin-binding (GA) module [PF01468] (7749-7803)
  IPR002988 Protein G-related albumin-binding (GA) module [PF01468] (7876-7927)
  IPR002988 Protein G-related albumin-binding (GA) module [PF01468] (8378-8432)
  IPR002988 Protein G-related albumin-binding (GA) module [PF01468] (8504-8557)
  IPR002988 Protein G-related albumin-binding (GA) module [PF01468] (8626-8680)
  IPR002988 Protein G-related albumin-binding (GA) module [PF01468] (8753-8807)
  IPR002988 Protein G-related albumin-binding (GA) module [PF01468] (8880-8934)
  IPR005877 YSIRK Gram-positive signal peptide [PF04650] (5-30)
  IPR005877 YSIRK Gram-positive signal peptide [TIGR01168] (5-41)
  IPR009063 Immunoglobulin/albumin-binding domain superfamily [SSF46997] (3101-3153)
  IPR009063 Immunoglobulin/albumin-binding domain superfamily [SSF46997] (3154-3223)
  IPR009063 Immunoglobulin/albumin-binding domain superfamily [SSF46997] (3224-3279)
  IPR009063 Immunoglobulin/albumin-binding domain superfamily [SSF46997] (3280-3350)
  IPR009063 Immunoglobulin/albumin-binding domain superfamily [SSF46997] (3351-3405)
  IPR009063 Immunoglobulin/albumin-binding domain superfamily [SSF46997] (3407-3476)
  IPR009063 Immunoglobulin/albumin-binding domain superfamily [SSF46997] (3477-3532)
  IPR009063 Immunoglobulin/albumin-binding domain superfamily [SSF46997] (3533-3602)

Secondary structure (DSSP, 8-state):
----HHHHHHTTHHHHHTSHHHHTS-HHHHHHHHHHHHHHHHHT---HHHHHHHHHHHHHHHHH--HHHHHHHHHHHHHHHHHT-TTS-HHHHHHHHHHHHT-SSHHHHHHHHHHHHHHH-/--HHHHHHHTHHHHHTSHHHHTS-HHHHHHHHHHHHHHHHH--HHHHHHHHHHHHHHHHH--HHHHHHHHHHHHHHHHHT-TTS-HHHHHHHHHHHHH-SSHHHHHHHHHHHHHHH-

CATH classification: 1.20.5.420 (+1 more: 1.20.5.420)

Sequence (238 aa):
TSTGNLQTAINDKSGTLASQNFLDADEQKRNAYNQAVSSAAETILNTAKTAVEQALNNVNNAKHALNGTQNLNNAKQAAITAINGASDLNQKQKDALKAQANGAQRVSNAQDVQHNATELNTTGNLQQTAINDKSGTLASQNFLDADEQKRNAYNQAVSAAETILAKTAVEQALNNVNNAKHALNGTQNLNNAKQQAAITAINGASDLNQKQKDALKAQANGAQQRVSNAQDVQHNATELNT

Nearest PDB structures (foldseek):
  4kjm-assembly1_A  TM=1.008E+00  e=6.563E-15  Staphylococcus aureus subsp. aureus MW2
  4kjm-assembly1_B  TM=1.004E+00  e=7.657E-14  Staphylococcus aureus subsp. aureus MW2
  2dgj-assembly1_A  TM=9.611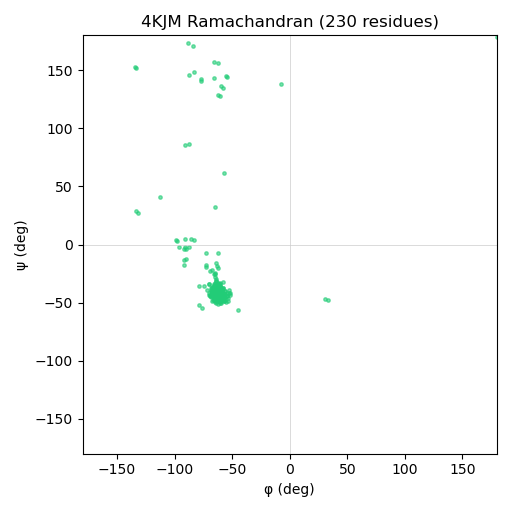E-01  e=6.422E-07  Staphylococcus aureus
  2dgj-assembly1_B  TM=9.572E-01  e=9.755E-07  Staphylococcus aureus
  6poo-assembly1_A  TM=4.576E-01  e=4.147E+00  Streptococcus agalactiae